Protein AF-A0A258JMD5-F1 (afdb_monomer_lite)

Sequence (235 aa):
MINPSASGWIDKFFIKQEFKKEHIFLDTDSFYKKTRATGFIYGHIISFETPTAVDTKGWVQNEIPKVALLNTLYGIYGLTTHDFEPSSFVKKCLDFYDDMHPQGFNLFKKVLPNGAPSLNLEKIIDTRVQTNVDIINKNFSHIVTNALLFIDVLAFRQYLINGKIPEKYLKKIEEAVINVVTLALKIKTNKSNYDDLLIKLFEASVRYSKFSKISSQNLDELNLDYFSSDLEKYY

Secondary structure (DSSP, 8-state):
---TTSTTHHHHHHHHH---GGGS-SSHHHHHHHHHHTTGGGT-------SS----TT--TTHHHHHHHHHHHHHHHHHHH----HHHHHHHHHHHHHHT-SSS-TTGGGS-TTS-HHHHHHHHHHHHH---TTSS-HHHHHHHHHHHTHHHHHHHHHHHHHSSPPTTHHHHHHHHHHHHHHHHHHH-SS--HHHHHHHHHHHHH-SS---TT----SGGGG-GGG--SHHHHH-

Structure (mmCIF, N/CA/C/O backbone):
data_AF-A0A258JMD5-F1
#
_entry.id   AF-A0A258JMD5-F1
#
loop_
_atom_site.group_PDB
_atom_site.id
_atom_site.type_symbol
_atom_site.label_atom_id
_atom_site.label_alt_id
_atom_site.label_comp_id
_atom_site.label_asym_id
_atom_site.label_entity_id
_atom_site.label_seq_id
_atom_site.pdbx_PDB_ins_code
_atom_site.Cartn_x
_atom_site.Cartn_y
_atom_site.Cartn_z
_atom_site.occupancy
_atom_site.B_iso_or_equiv
_atom_site.auth_seq_id
_atom_site.auth_comp_id
_atom_site.auth_asym_id
_atom_site.auth_atom_id
_atom_site.pdbx_PDB_model_num
ATOM 1 N N . MET A 1 1 ? 22.600 6.056 -4.255 1.00 78.38 1 MET A N 1
ATOM 2 C CA . MET A 1 1 ? 21.516 6.268 -3.277 1.00 78.38 1 MET A CA 1
ATOM 3 C C . MET A 1 1 ? 20.189 6.501 -3.995 1.00 78.38 1 MET A C 1
ATOM 5 O O . MET A 1 1 ? 20.199 7.158 -5.039 1.00 78.38 1 MET A O 1
ATOM 9 N N . ILE A 1 2 ? 19.100 5.904 -3.508 1.00 91.81 2 ILE A N 1
ATOM 10 C CA . ILE A 1 2 ? 17.724 6.214 -3.938 1.00 91.81 2 ILE A CA 1
ATOM 11 C C . ILE A 1 2 ? 17.305 7.479 -3.174 1.00 91.81 2 ILE A C 1
ATOM 13 O O . ILE A 1 2 ? 17.653 7.608 -2.005 1.00 91.81 2 ILE A O 1
ATOM 17 N N . ASN A 1 3 ? 16.652 8.430 -3.840 1.00 92.56 3 ASN A N 1
ATOM 18 C CA . ASN A 1 3 ? 16.147 9.660 -3.223 1.00 92.56 3 ASN A CA 1
ATOM 19 C C . ASN A 1 3 ? 14.685 9.838 -3.667 1.00 92.56 3 ASN A C 1
ATOM 21 O O . ASN A 1 3 ? 14.482 10.296 -4.789 1.00 92.56 3 ASN A O 1
ATOM 25 N N . PRO A 1 4 ? 13.694 9.471 -2.835 1.00 93.31 4 PRO A N 1
ATOM 26 C CA . PRO A 1 4 ? 12.271 9.522 -3.195 1.00 93.31 4 PRO A CA 1
ATOM 27 C C . PRO A 1 4 ? 11.678 10.935 -3.363 1.00 93.31 4 PRO A C 1
ATOM 29 O O . PRO A 1 4 ? 10.489 11.077 -3.662 1.00 93.31 4 PRO A O 1
ATOM 32 N N . SER A 1 5 ? 12.478 11.987 -3.167 1.00 90.31 5 SER A N 1
ATOM 33 C CA . SER A 1 5 ? 12.124 13.375 -3.498 1.00 90.31 5 SER A CA 1
ATOM 34 C C . SER A 1 5 ? 12.740 13.867 -4.812 1.00 90.31 5 SER A C 1
ATOM 36 O O . SER A 1 5 ? 12.362 14.929 -5.302 1.00 90.31 5 SER A O 1
ATOM 38 N N . ALA A 1 6 ? 13.683 13.125 -5.399 1.00 92.12 6 ALA A N 1
ATOM 39 C CA . ALA A 1 6 ? 14.282 13.470 -6.685 1.00 92.12 6 ALA A CA 1
ATOM 40 C C . ALA A 1 6 ? 13.476 12.875 -7.846 1.00 92.12 6 ALA A C 1
ATOM 42 O O . ALA A 1 6 ? 13.024 11.740 -7.769 1.00 92.12 6 ALA A O 1
ATOM 43 N N . SER A 1 7 ? 13.354 13.611 -8.951 1.00 93.06 7 SER A N 1
ATOM 44 C CA . SER A 1 7 ? 12.726 13.103 -10.178 1.00 93.06 7 SER A CA 1
ATOM 45 C C . SER A 1 7 ? 13.452 11.856 -10.702 1.00 93.06 7 SER A C 1
ATOM 47 O O . SER A 1 7 ? 14.685 11.830 -10.747 1.00 93.06 7 SER A O 1
ATOM 49 N N . GLY A 1 8 ? 12.699 10.851 -11.152 1.00 94.62 8 GLY A N 1
ATOM 50 C CA . GLY A 1 8 ? 13.244 9.610 -11.722 1.00 94.62 8 GLY A CA 1
ATOM 51 C C . GLY A 1 8 ? 13.719 8.601 -10.668 1.00 94.62 8 GLY A C 1
ATOM 52 O O . GLY A 1 8 ? 14.522 7.708 -10.958 1.00 94.62 8 GLY A O 1
ATOM 53 N N . TRP A 1 9 ? 13.269 8.746 -9.421 1.00 96.50 9 TRP A N 1
ATOM 54 C CA . TRP A 1 9 ? 13.600 7.824 -8.343 1.00 96.50 9 TRP A CA 1
ATOM 55 C C . TRP A 1 9 ? 12.952 6.451 -8.513 1.00 96.50 9 TRP A C 1
ATOM 57 O O . TRP A 1 9 ? 13.552 5.480 -8.053 1.00 96.50 9 TRP A O 1
ATOM 67 N N . ILE A 1 10 ? 11.795 6.344 -9.181 1.00 97.62 10 ILE A N 1
ATOM 68 C CA . ILE A 1 10 ? 11.140 5.051 -9.442 1.00 97.62 10 ILE A CA 1
ATOM 69 C C . ILE A 1 10 ? 11.988 4.204 -10.391 1.00 97.62 10 ILE A C 1
ATOM 71 O O . ILE A 1 10 ? 12.294 3.053 -10.081 1.00 97.62 10 ILE A O 1
ATOM 75 N N . ASP A 1 11 ? 12.452 4.780 -11.501 1.00 96.31 11 ASP A N 1
ATOM 76 C CA . ASP A 1 11 ? 13.309 4.060 -12.452 1.00 96.31 11 ASP A CA 1
ATOM 77 C C . ASP A 1 11 ? 14.617 3.634 -11.777 1.00 96.31 11 ASP A C 1
ATOM 79 O O . ASP A 1 11 ? 15.053 2.485 -11.866 1.00 96.31 11 ASP A O 1
ATOM 83 N N . LYS A 1 12 ? 15.212 4.543 -10.996 1.00 96.44 12 LYS A N 1
ATOM 84 C CA . LYS A 1 12 ? 16.416 4.255 -10.212 1.00 96.44 12 LYS A CA 1
ATOM 85 C C . LYS A 1 12 ? 16.191 3.178 -9.148 1.00 96.44 12 LYS A C 1
ATOM 87 O O . LYS A 1 12 ? 17.123 2.428 -8.855 1.00 96.44 12 LYS A O 1
ATOM 92 N N . PHE A 1 13 ? 15.005 3.128 -8.542 1.00 97.06 13 PHE A N 1
ATOM 93 C CA . PHE A 1 13 ? 14.621 2.096 -7.584 1.00 97.06 13 PHE A CA 1
ATOM 94 C C . PHE A 1 13 ? 14.628 0.728 -8.266 1.00 97.06 13 PHE A C 1
ATOM 96 O O . PHE A 1 13 ? 15.354 -0.153 -7.812 1.00 97.06 13 PHE A O 1
ATOM 103 N N . PHE A 1 14 ? 13.936 0.571 -9.396 1.00 96.25 14 PHE A N 1
ATOM 104 C CA . PHE A 1 14 ? 13.888 -0.707 -10.111 1.00 96.25 14 PHE A CA 1
ATOM 105 C C . PHE A 1 14 ? 15.255 -1.149 -10.648 1.00 96.25 14 PHE A C 1
ATOM 107 O O . PHE A 1 14 ? 15.618 -2.310 -10.467 1.00 96.25 14 PHE A O 1
ATOM 114 N N . ILE A 1 15 ? 16.055 -0.227 -11.201 1.00 95.25 15 ILE A N 1
ATOM 115 C CA . ILE A 1 15 ? 17.431 -0.516 -11.646 1.00 95.25 15 ILE A CA 1
ATOM 116 C C . ILE A 1 15 ? 18.287 -1.048 -10.491 1.00 95.25 15 ILE A C 1
ATOM 118 O O . ILE A 1 15 ? 19.064 -1.974 -10.678 1.00 95.25 15 ILE A O 1
ATOM 122 N N . LYS A 1 16 ? 18.167 -0.465 -9.292 1.00 95.12 16 LYS A N 1
ATOM 123 C CA . LYS A 1 16 ? 18.979 -0.859 -8.131 1.00 95.12 16 LYS A CA 1
ATOM 124 C C . LYS A 1 16 ? 18.516 -2.133 -7.447 1.00 95.12 16 LYS A C 1
ATOM 126 O O . LYS A 1 16 ? 19.329 -2.768 -6.787 1.00 95.12 16 LYS A O 1
ATOM 131 N N . GLN A 1 17 ? 17.222 -2.425 -7.502 1.00 94.38 17 GLN A N 1
ATOM 132 C CA . GLN A 1 17 ? 16.670 -3.585 -6.817 1.00 94.38 17 GLN A CA 1
ATOM 133 C C . GLN A 1 17 ? 16.891 -4.881 -7.585 1.00 94.38 17 GLN A C 1
ATOM 135 O O . GLN A 1 17 ? 16.899 -5.931 -6.952 1.00 94.38 17 GLN A O 1
ATOM 140 N N . GLU A 1 18 ? 17.084 -4.809 -8.908 1.00 90.12 18 GLU A N 1
ATOM 141 C CA . GLU A 1 18 ? 17.358 -5.977 -9.755 1.00 90.12 18 GLU A CA 1
ATOM 142 C C . GLU A 1 18 ? 16.393 -7.136 -9.447 1.00 90.12 18 GLU A C 1
ATOM 144 O O . GLU A 1 18 ? 16.803 -8.263 -9.160 1.00 90.12 18 GLU A O 1
ATOM 149 N N . PHE A 1 19 ? 15.086 -6.843 -9.424 1.00 88.50 19 PHE A N 1
ATOM 150 C CA . PHE A 1 19 ? 14.073 -7.838 -9.082 1.00 88.50 19 PHE A CA 1
ATOM 151 C C . PHE A 1 19 ? 14.162 -9.056 -10.009 1.00 88.50 19 PHE A C 1
ATOM 153 O O . PHE A 1 19 ? 14.315 -8.943 -11.223 1.00 88.50 19 PHE A O 1
ATOM 160 N N . LYS A 1 20 ? 14.029 -10.240 -9.412 1.00 84.31 20 LYS A N 1
ATOM 161 C CA . LYS A 1 20 ? 14.105 -11.546 -10.070 1.00 84.31 20 LYS A CA 1
ATOM 162 C C . LYS A 1 20 ? 12.921 -12.379 -9.614 1.00 84.31 20 LYS A C 1
ATOM 164 O O . LYS A 1 20 ? 12.328 -12.099 -8.573 1.00 84.31 20 LYS A O 1
ATOM 169 N N . LYS A 1 21 ? 12.624 -13.449 -10.354 1.00 78.25 21 LYS A N 1
ATOM 170 C CA . LYS A 1 21 ? 11.527 -14.365 -10.013 1.00 78.25 21 LYS A CA 1
ATOM 171 C C . LYS A 1 21 ? 11.668 -15.008 -8.625 1.00 78.25 21 LYS A C 1
ATOM 173 O O . LYS A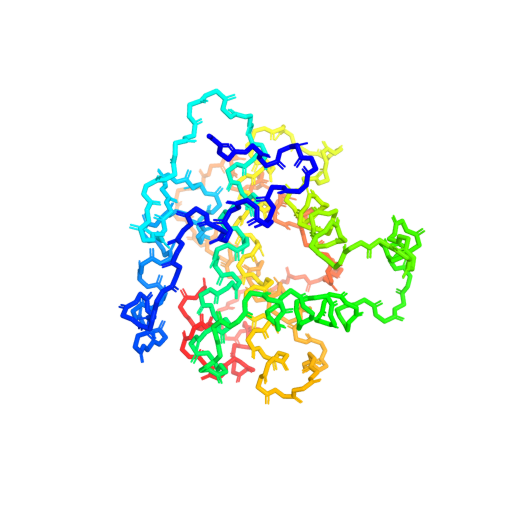 1 21 ? 10.678 -15.311 -7.981 1.00 78.25 21 LYS A O 1
ATOM 178 N N . GLU A 1 22 ? 12.881 -15.187 -8.125 1.00 82.12 22 GLU A N 1
ATOM 179 C CA . GLU A 1 22 ? 13.111 -15.733 -6.778 1.00 82.12 22 GLU A CA 1
ATOM 180 C C . GLU A 1 22 ? 12.702 -14.787 -5.635 1.00 82.12 22 GLU A C 1
ATOM 182 O O . GLU A 1 22 ? 12.513 -15.233 -4.508 1.00 82.12 22 GLU A O 1
ATOM 187 N N . HIS A 1 23 ? 12.514 -13.494 -5.915 1.00 83.44 23 HIS A N 1
ATOM 188 C CA . HIS A 1 23 ? 12.113 -12.495 -4.921 1.00 83.44 23 HIS A CA 1
ATOM 189 C C . HIS A 1 23 ? 10.587 -12.374 -4.764 1.00 83.44 23 HIS A C 1
ATOM 191 O O . HIS A 1 23 ? 10.110 -11.504 -4.036 1.00 83.44 23 HIS A O 1
ATOM 197 N N . ILE A 1 24 ? 9.813 -13.211 -5.460 1.00 76.19 24 ILE A N 1
ATOM 198 C CA . ILE A 1 24 ? 8.352 -13.138 -5.468 1.00 76.19 24 ILE A CA 1
ATOM 199 C C . ILE A 1 24 ? 7.777 -13.820 -4.226 1.00 76.19 24 ILE A C 1
ATOM 201 O O . ILE A 1 24 ? 8.289 -14.822 -3.726 1.00 76.19 24 ILE A O 1
ATOM 205 N N . PHE A 1 25 ? 6.655 -13.291 -3.756 1.00 87.31 25 PHE A N 1
ATOM 206 C CA . PHE A 1 25 ? 5.841 -13.956 -2.753 1.00 87.31 25 PHE A CA 1
ATOM 207 C C . PHE A 1 25 ? 5.133 -15.165 -3.360 1.00 87.31 25 PHE A C 1
ATOM 209 O O . PHE A 1 25 ? 4.496 -15.061 -4.400 1.00 87.31 25 PHE A O 1
ATOM 216 N N . LEU A 1 26 ? 5.222 -16.311 -2.696 1.00 82.62 26 LEU A N 1
ATOM 217 C CA . LEU A 1 26 ? 4.590 -17.543 -3.175 1.00 82.62 26 LEU A CA 1
ATOM 218 C C . LEU A 1 26 ? 3.070 -17.528 -2.985 1.00 82.62 26 LEU A C 1
ATOM 220 O O . LEU A 1 26 ? 2.340 -18.183 -3.722 1.00 82.62 26 LEU A O 1
ATOM 224 N N . ASP A 1 27 ? 2.602 -16.784 -1.987 1.00 92.25 27 ASP A N 1
ATOM 225 C CA . ASP A 1 27 ? 1.218 -16.777 -1.551 1.00 92.25 27 ASP A CA 1
ATOM 226 C C . ASP A 1 27 ? 0.889 -15.484 -0.779 1.00 92.25 27 ASP A C 1
ATOM 228 O O . ASP A 1 27 ? 1.769 -14.697 -0.402 1.00 92.25 27 ASP A O 1
ATOM 232 N N . THR A 1 28 ? -0.404 -15.254 -0.547 1.00 93.38 28 THR A N 1
ATOM 233 C CA . THR A 1 28 ? -0.917 -14.055 0.130 1.00 93.38 28 THR A CA 1
ATOM 234 C C . THR A 1 28 ? -0.557 -13.978 1.612 1.00 93.38 28 THR A C 1
ATOM 236 O O . THR A 1 28 ? -0.428 -12.872 2.134 1.00 93.38 28 THR A O 1
ATOM 239 N N . ASP A 1 29 ? -0.378 -15.110 2.296 1.00 94.69 29 ASP A N 1
ATOM 240 C CA . ASP A 1 29 ? 0.011 -15.153 3.709 1.00 94.69 29 ASP A CA 1
ATOM 241 C C . ASP A 1 29 ? 1.479 -14.735 3.883 1.00 94.69 29 ASP A C 1
ATOM 243 O O . ASP A 1 29 ? 1.783 -13.843 4.681 1.00 94.69 29 ASP A O 1
ATOM 247 N N . SER A 1 30 ? 2.372 -15.272 3.053 1.00 95.19 30 SER A N 1
ATOM 248 C CA . SER A 1 30 ? 3.775 -14.865 2.968 1.00 95.19 30 SER A CA 1
ATOM 249 C C . SER A 1 30 ? 3.912 -13.376 2.634 1.00 95.19 30 SER A C 1
ATOM 251 O O . SER A 1 30 ? 4.690 -12.668 3.283 1.00 95.19 30 SER A O 1
ATOM 253 N N . PHE A 1 31 ? 3.135 -12.879 1.663 1.00 96.75 31 PHE A N 1
ATOM 254 C CA . PHE A 1 31 ? 3.081 -11.453 1.324 1.00 96.75 31 PHE A CA 1
ATOM 255 C C . PHE A 1 31 ? 2.665 -10.599 2.520 1.00 96.75 31 PHE A C 1
ATOM 257 O O . PHE A 1 31 ? 3.359 -9.638 2.866 1.00 96.75 31 PHE A O 1
ATOM 264 N N . TYR A 1 32 ? 1.568 -10.965 3.187 1.00 96.88 32 TYR A N 1
ATOM 265 C CA . TYR A 1 32 ? 1.054 -10.206 4.319 1.00 96.88 32 TYR A CA 1
ATOM 266 C C . TYR A 1 32 ? 2.042 -10.193 5.488 1.00 96.88 32 TYR A C 1
ATOM 268 O O . TYR A 1 32 ? 2.375 -9.124 5.994 1.00 96.88 32 TYR A O 1
ATOM 276 N N . LYS A 1 33 ? 2.567 -11.355 5.897 1.00 96.12 33 LYS A N 1
ATOM 277 C CA . LYS A 1 33 ? 3.485 -11.478 7.042 1.00 96.12 33 LYS A CA 1
ATOM 278 C C . LYS A 1 33 ? 4.752 -10.651 6.858 1.00 96.12 33 LYS A C 1
ATOM 280 O O . LYS A 1 33 ? 5.143 -9.927 7.774 1.00 96.12 33 LYS A O 1
ATOM 285 N N . LYS A 1 34 ? 5.366 -10.722 5.677 1.00 96.44 34 LYS A N 1
ATOM 286 C CA . LYS A 1 34 ? 6.562 -9.937 5.352 1.00 96.44 34 LYS A CA 1
ATOM 287 C C . LYS A 1 34 ? 6.251 -8.444 5.267 1.00 96.44 34 LYS A C 1
ATOM 289 O O . LYS A 1 34 ? 6.941 -7.651 5.896 1.00 96.44 34 LYS A O 1
ATOM 294 N N . THR A 1 35 ? 5.158 -8.054 4.607 1.00 96.94 35 THR A N 1
ATOM 295 C CA . THR A 1 35 ? 4.714 -6.647 4.561 1.00 96.94 35 THR A CA 1
ATOM 296 C C . THR A 1 35 ? 4.401 -6.099 5.958 1.00 96.94 35 THR A C 1
ATOM 298 O O . THR A 1 35 ? 4.742 -4.966 6.279 1.00 96.94 35 THR A O 1
ATOM 301 N N . ARG A 1 36 ? 3.802 -6.902 6.840 1.00 96.62 36 ARG A N 1
ATOM 302 C CA . ARG A 1 36 ? 3.530 -6.546 8.239 1.00 96.62 36 ARG A CA 1
ATOM 303 C C . ARG A 1 36 ? 4.814 -6.367 9.047 1.00 96.62 36 ARG A C 1
ATOM 305 O O . ARG A 1 36 ? 4.894 -5.438 9.847 1.00 96.62 36 ARG A O 1
ATOM 312 N N . ALA A 1 37 ? 5.819 -7.213 8.825 1.00 96.88 37 ALA A N 1
ATOM 313 C CA . ALA A 1 37 ? 7.113 -7.133 9.502 1.00 96.88 37 ALA A CA 1
ATOM 314 C C . ALA A 1 37 ? 7.889 -5.844 9.174 1.00 96.88 37 ALA A C 1
ATOM 316 O O . ALA A 1 37 ? 8.676 -5.390 10.001 1.00 96.88 37 ALA A O 1
ATOM 317 N N . THR A 1 38 ? 7.630 -5.214 8.020 1.00 96.69 38 THR A N 1
ATOM 318 C CA . THR A 1 38 ? 8.225 -3.907 7.685 1.00 96.69 38 THR A CA 1
ATOM 319 C C . THR A 1 38 ? 7.600 -2.736 8.439 1.00 96.69 38 THR A C 1
ATOM 321 O O . THR A 1 38 ? 8.144 -1.633 8.423 1.00 96.69 38 THR A O 1
ATOM 324 N N . GLY A 1 39 ? 6.451 -2.950 9.086 1.00 95.12 39 GLY A N 1
ATOM 325 C CA . GLY A 1 39 ? 5.670 -1.906 9.742 1.00 95.12 39 GLY A CA 1
ATOM 326 C C . GLY A 1 39 ? 4.768 -1.095 8.803 1.00 95.12 39 GLY A C 1
ATOM 327 O O . GLY A 1 39 ? 4.049 -0.213 9.276 1.00 95.12 39 GLY A O 1
ATOM 328 N N . PHE A 1 40 ? 4.740 -1.411 7.499 1.00 95.62 40 PHE A N 1
ATOM 329 C CA . PHE A 1 40 ? 3.888 -0.728 6.515 1.00 95.62 40 PHE A CA 1
ATOM 330 C C . PHE A 1 40 ? 2.399 -0.786 6.878 1.00 95.62 40 PHE A C 1
ATOM 332 O O . PHE A 1 40 ? 1.738 0.248 6.886 1.00 95.62 40 PHE A O 1
ATOM 339 N N . ILE A 1 41 ? 1.901 -1.962 7.278 1.00 94.19 41 ILE A N 1
ATOM 340 C CA . ILE A 1 41 ? 0.490 -2.175 7.660 1.00 94.19 41 ILE A CA 1
ATOM 341 C C . ILE A 1 41 ? 0.055 -1.267 8.822 1.00 94.19 41 ILE A C 1
ATOM 343 O O . ILE A 1 41 ? -1.086 -0.823 8.876 1.00 94.19 41 ILE A O 1
ATOM 347 N N . TYR A 1 42 ? 0.969 -0.953 9.741 1.00 86.69 42 TYR A N 1
ATOM 348 C CA . TYR A 1 42 ? 0.682 -0.129 10.919 1.00 86.69 42 TYR A CA 1
ATOM 349 C C . TYR A 1 42 ? 0.938 1.363 10.700 1.00 86.69 42 TYR A C 1
ATOM 351 O O . TYR A 1 42 ? 0.805 2.155 11.631 1.00 86.69 42 TYR A O 1
ATOM 359 N N . GLY A 1 43 ? 1.390 1.748 9.506 1.00 88.00 43 GLY A N 1
ATOM 360 C CA . GLY A 1 43 ? 1.769 3.119 9.187 1.00 88.00 43 GLY A CA 1
ATOM 361 C C . GLY A 1 43 ? 3.080 3.606 9.816 1.00 88.00 43 GLY A C 1
ATOM 362 O O . GLY A 1 43 ? 3.442 4.773 9.645 1.00 88.00 43 GLY A O 1
ATOM 363 N N . HIS A 1 44 ? 3.818 2.727 10.503 1.00 89.88 44 HIS A N 1
ATOM 364 C CA . HIS A 1 44 ? 5.128 3.008 11.093 1.00 89.88 44 HIS A CA 1
ATOM 365 C C . HIS A 1 44 ? 6.189 2.087 10.485 1.00 89.88 44 HIS A C 1
ATOM 367 O O . HIS A 1 44 ? 6.498 1.018 11.010 1.00 89.88 44 HIS A O 1
ATOM 373 N N . ILE A 1 45 ? 6.718 2.511 9.340 1.00 92.62 45 ILE A N 1
ATOM 374 C CA . ILE A 1 45 ? 7.634 1.719 8.519 1.00 92.62 45 ILE A CA 1
ATOM 375 C C . ILE A 1 45 ? 9.046 1.769 9.109 1.00 92.62 45 ILE A C 1
ATOM 377 O O . ILE A 1 45 ? 9.605 2.849 9.298 1.00 92.62 45 ILE A O 1
ATOM 381 N N . ILE A 1 46 ? 9.626 0.596 9.355 1.00 92.81 46 ILE A N 1
ATOM 382 C CA . ILE A 1 46 ? 10.962 0.418 9.947 1.00 92.81 46 ILE A CA 1
ATOM 383 C C . ILE A 1 46 ? 11.957 -0.270 9.003 1.00 92.81 46 ILE A C 1
ATOM 385 O O . ILE A 1 46 ? 13.161 -0.223 9.245 1.00 92.81 46 ILE A O 1
ATOM 389 N N . SER A 1 47 ? 11.479 -0.912 7.936 1.00 94.88 47 SER A N 1
ATOM 390 C CA . SER A 1 47 ? 12.310 -1.583 6.929 1.00 94.88 47 SER A CA 1
ATOM 391 C C . SER A 1 47 ? 11.563 -1.715 5.594 1.00 94.88 47 SER A C 1
ATOM 393 O O . SER A 1 47 ? 10.443 -1.226 5.457 1.00 94.88 47 SER A O 1
ATOM 395 N N . PHE A 1 48 ? 12.174 -2.360 4.596 1.00 95.44 48 PHE A N 1
ATOM 396 C CA . PHE A 1 48 ? 11.528 -2.709 3.328 1.00 95.44 48 PHE A CA 1
ATOM 397 C C . PHE A 1 48 ? 11.798 -4.176 2.989 1.00 95.44 48 PHE A C 1
ATOM 399 O O . PHE A 1 48 ? 12.906 -4.663 3.205 1.00 95.44 48 PHE A O 1
ATOM 406 N N . GLU A 1 49 ? 10.807 -4.860 2.419 1.00 94.38 49 GLU A N 1
ATOM 407 C CA . GLU A 1 49 ? 10.982 -6.203 1.854 1.00 94.38 49 GLU A CA 1
ATOM 408 C C . GLU A 1 49 ? 11.490 -6.056 0.413 1.00 94.38 49 GLU A C 1
ATOM 410 O O . GLU A 1 49 ? 10.706 -6.024 -0.536 1.00 94.38 49 GLU A O 1
ATOM 415 N N . THR A 1 50 ? 12.799 -5.861 0.262 1.00 94.31 50 THR A N 1
ATOM 416 C CA . THR A 1 50 ? 13.468 -5.588 -1.019 1.00 94.31 50 THR A CA 1
ATOM 417 C C . THR A 1 50 ? 14.690 -6.493 -1.207 1.00 94.31 50 THR A C 1
ATOM 419 O O . THR A 1 50 ? 15.389 -6.734 -0.222 1.00 94.31 50 THR A O 1
ATOM 422 N N . PRO A 1 51 ? 15.019 -6.929 -2.441 1.00 92.56 51 PRO A N 1
ATOM 423 C CA . PRO A 1 51 ? 16.196 -7.764 -2.709 1.00 92.56 51 PRO A CA 1
ATOM 424 C C . PRO A 1 51 ? 17.515 -7.146 -2.244 1.00 92.56 51 PRO A C 1
ATOM 426 O O . PRO A 1 51 ? 18.365 -7.818 -1.665 1.00 92.56 51 PRO A O 1
ATOM 429 N N . THR A 1 52 ? 17.674 -5.844 -2.485 1.00 92.94 52 THR A N 1
ATOM 430 C CA . THR A 1 52 ? 18.853 -5.081 -2.089 1.00 92.94 52 THR A CA 1
ATOM 431 C C . THR A 1 52 ? 18.474 -4.086 -1.005 1.00 92.94 52 THR A C 1
ATOM 433 O O . THR A 1 52 ? 17.502 -3.337 -1.141 1.00 92.94 52 THR A O 1
ATOM 436 N N . ALA A 1 53 ? 19.274 -4.040 0.063 1.00 92.69 53 ALA A N 1
ATOM 437 C CA . ALA A 1 53 ? 19.067 -3.113 1.167 1.00 92.69 53 ALA A CA 1
ATOM 438 C C . ALA A 1 53 ? 18.982 -1.658 0.673 1.00 92.69 53 ALA A C 1
ATOM 440 O O . ALA A 1 53 ? 19.845 -1.165 -0.061 1.00 92.69 53 ALA A O 1
ATOM 441 N N . VAL A 1 54 ? 17.927 -0.964 1.093 1.00 93.25 54 VAL A N 1
ATOM 442 C CA . VAL A 1 54 ? 17.705 0.447 0.778 1.00 93.25 54 VAL A CA 1
ATOM 443 C C . VAL A 1 54 ? 18.333 1.301 1.873 1.00 93.25 54 VAL A C 1
ATOM 445 O O . VAL A 1 54 ? 17.879 1.288 3.013 1.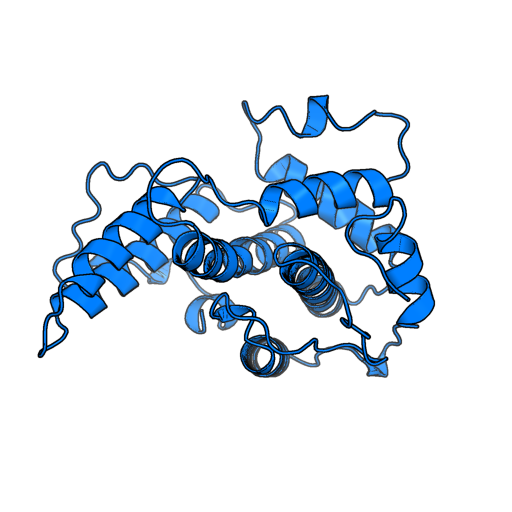00 93.25 54 VAL A O 1
ATOM 448 N N . ASP A 1 55 ? 19.369 2.059 1.521 1.00 91.25 55 ASP A N 1
ATOM 449 C CA . ASP A 1 55 ? 19.955 3.057 2.418 1.00 91.25 55 ASP A CA 1
ATOM 450 C C . ASP A 1 55 ? 19.030 4.278 2.534 1.00 91.25 55 ASP A C 1
ATOM 452 O O . ASP A 1 55 ? 18.812 4.996 1.552 1.00 91.25 55 ASP A O 1
ATOM 456 N N . THR A 1 56 ? 18.489 4.482 3.735 1.00 92.31 56 THR A N 1
ATOM 457 C CA . THR A 1 56 ? 17.565 5.569 4.092 1.00 92.31 56 THR A CA 1
ATOM 458 C C . THR A 1 56 ? 18.246 6.719 4.829 1.00 92.31 56 THR A C 1
ATOM 460 O O . THR A 1 56 ? 17.577 7.637 5.313 1.00 92.31 56 THR A O 1
ATOM 463 N N . LYS A 1 57 ? 19.578 6.699 4.960 1.00 89.19 57 LYS A N 1
ATOM 464 C CA . LYS A 1 57 ? 20.304 7.731 5.698 1.00 89.19 57 LYS A CA 1
ATOM 465 C C . LYS A 1 57 ? 20.056 9.112 5.084 1.00 89.19 57 LYS A C 1
ATOM 467 O O . LYS A 1 57 ? 20.352 9.358 3.918 1.00 89.19 57 LYS A O 1
ATOM 472 N N . GLY A 1 58 ? 19.556 10.030 5.911 1.00 86.56 58 GLY A N 1
ATOM 473 C CA . GLY A 1 58 ? 19.266 11.408 5.509 1.00 86.56 58 GLY A CA 1
ATOM 474 C C . GLY A 1 58 ? 17.919 11.600 4.812 1.00 86.56 58 GLY A C 1
ATOM 475 O O . GLY A 1 58 ? 17.669 12.699 4.324 1.00 86.56 58 GLY A O 1
ATOM 476 N N . TRP A 1 59 ? 17.066 10.571 4.767 1.00 91.25 59 TRP A N 1
ATOM 477 C CA . TRP A 1 59 ? 15.714 10.711 4.237 1.00 91.25 59 TRP A CA 1
ATOM 478 C C . TRP A 1 59 ? 14.811 11.532 5.164 1.00 91.25 59 TRP A C 1
ATOM 480 O O . TRP A 1 59 ? 14.942 11.489 6.390 1.00 91.25 59 TRP A O 1
ATOM 490 N N . VAL A 1 60 ? 13.865 12.258 4.573 1.00 82.62 60 VAL A N 1
ATOM 491 C CA . VAL A 1 60 ? 12.814 12.994 5.286 1.00 82.62 60 VAL A CA 1
ATOM 492 C C . VAL A 1 60 ? 11.560 12.129 5.483 1.00 82.62 60 VAL A C 1
ATOM 494 O O . VAL A 1 60 ? 11.377 11.091 4.848 1.00 82.62 60 VAL A O 1
ATOM 497 N N . GLN A 1 61 ? 10.672 12.550 6.391 1.00 72.62 61 GLN A N 1
ATOM 498 C CA . GLN A 1 61 ? 9.584 11.717 6.931 1.00 72.62 61 GLN A CA 1
ATOM 499 C C . GLN A 1 61 ? 8.638 11.115 5.875 1.00 72.62 61 GLN A C 1
ATOM 501 O O . GLN A 1 61 ? 8.130 10.012 6.064 1.00 72.62 61 GLN A O 1
ATOM 506 N N . ASN A 1 62 ? 8.398 11.810 4.763 1.00 81.06 62 ASN A N 1
ATOM 507 C CA . ASN A 1 62 ? 7.503 11.346 3.703 1.00 81.06 62 ASN A CA 1
ATOM 508 C C . ASN A 1 62 ? 8.199 10.484 2.638 1.00 81.06 62 ASN A C 1
ATOM 510 O O . ASN A 1 62 ? 7.512 9.974 1.764 1.00 81.06 62 ASN A O 1
ATOM 514 N N . GLU A 1 63 ? 9.517 10.282 2.681 1.00 91.56 63 GLU A N 1
ATOM 515 C CA . GLU A 1 63 ? 10.229 9.476 1.679 1.00 91.56 63 GLU A CA 1
ATOM 516 C C . GLU A 1 63 ? 10.114 7.972 1.937 1.00 91.56 63 GLU A C 1
ATOM 518 O O . GLU A 1 63 ? 9.939 7.197 0.996 1.00 91.56 63 GLU A O 1
ATOM 523 N N . ILE A 1 64 ? 10.139 7.558 3.208 1.00 93.88 64 ILE A N 1
ATOM 524 C CA . ILE A 1 64 ? 9.997 6.149 3.599 1.00 93.88 64 ILE A CA 1
ATOM 525 C C . ILE A 1 64 ? 8.647 5.571 3.117 1.00 93.88 64 ILE A C 1
ATOM 527 O O . ILE A 1 64 ? 8.661 4.543 2.434 1.00 93.88 64 ILE A O 1
ATOM 531 N N . PRO A 1 65 ? 7.487 6.219 3.359 1.00 93.69 65 PRO A N 1
ATOM 532 C CA . PRO A 1 65 ? 6.202 5.732 2.856 1.00 93.69 65 PRO A CA 1
ATOM 533 C C . PRO A 1 65 ? 6.110 5.640 1.331 1.00 93.69 65 PRO A C 1
ATOM 535 O O . PRO A 1 65 ? 5.431 4.743 0.839 1.00 93.69 65 PRO A O 1
ATOM 538 N N . LYS A 1 66 ? 6.804 6.502 0.566 1.00 95.88 66 LYS A N 1
ATOM 539 C CA . LYS 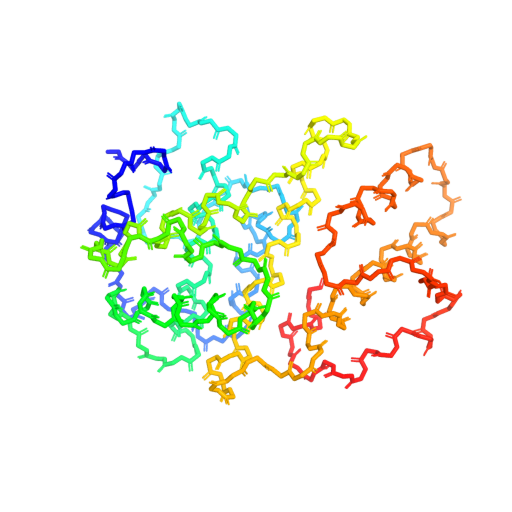A 1 66 ? 6.788 6.441 -0.911 1.00 95.88 66 LYS A CA 1
ATOM 540 C C . LYS A 1 66 ? 7.363 5.127 -1.411 1.00 95.88 66 LYS A C 1
ATOM 542 O O . LYS A 1 66 ? 6.755 4.452 -2.239 1.00 95.88 66 LYS A O 1
ATOM 547 N N . VAL A 1 67 ? 8.531 4.763 -0.887 1.00 96.94 67 VAL A N 1
ATOM 548 C CA . VAL A 1 67 ? 9.222 3.531 -1.278 1.00 96.94 67 VAL A CA 1
ATOM 549 C C . VAL A 1 67 ? 8.475 2.313 -0.763 1.00 96.94 67 VAL A C 1
ATOM 551 O O . VAL A 1 67 ? 8.321 1.349 -1.507 1.00 96.94 67 VAL A O 1
ATOM 554 N N . ALA A 1 68 ? 7.946 2.368 0.462 1.00 96.94 68 ALA A N 1
ATOM 555 C CA . ALA A 1 68 ? 7.154 1.273 1.010 1.00 96.94 68 ALA A CA 1
ATOM 556 C C . ALA A 1 68 ? 5.885 1.020 0.184 1.00 96.94 68 ALA A C 1
ATOM 558 O O . ALA A 1 68 ? 5.608 -0.129 -0.160 1.00 96.94 68 ALA A O 1
ATOM 559 N N . LEU A 1 69 ? 5.161 2.079 -0.197 1.00 97.62 69 LEU A N 1
ATOM 560 C CA . LEU A 1 69 ? 3.968 1.975 -1.034 1.00 97.62 69 LEU A CA 1
ATOM 561 C C . LEU A 1 69 ? 4.308 1.412 -2.418 1.00 97.62 69 LEU A C 1
ATOM 563 O O . LEU A 1 69 ? 3.695 0.429 -2.829 1.00 97.62 69 LEU A O 1
ATOM 567 N N . LEU A 1 70 ? 5.311 1.973 -3.109 1.00 98.19 70 LEU A N 1
ATOM 568 C CA . LEU A 1 70 ? 5.753 1.477 -4.419 1.00 98.19 70 LEU A CA 1
ATOM 569 C C . LEU A 1 70 ? 6.128 -0.008 -4.358 1.00 98.19 70 LEU A C 1
ATOM 571 O O . LEU A 1 70 ? 5.644 -0.801 -5.161 1.00 98.19 70 LEU A O 1
ATOM 575 N N . ASN A 1 71 ? 6.981 -0.377 -3.399 1.00 97.44 71 ASN A N 1
ATOM 576 C CA . ASN A 1 71 ? 7.481 -1.738 -3.255 1.00 97.44 71 ASN A CA 1
ATOM 577 C C . ASN A 1 71 ? 6.351 -2.728 -2.956 1.00 97.44 71 ASN A C 1
ATOM 579 O O . ASN A 1 71 ? 6.309 -3.813 -3.527 1.00 97.44 71 ASN A O 1
ATOM 583 N N . THR A 1 72 ? 5.408 -2.346 -2.095 1.00 97.81 72 THR A N 1
ATOM 584 C CA . THR A 1 72 ? 4.282 -3.211 -1.719 1.00 97.81 72 THR A CA 1
ATOM 585 C C . THR A 1 72 ? 3.285 -3.367 -2.872 1.00 97.81 72 THR A C 1
ATOM 587 O O . THR A 1 72 ? 2.812 -4.476 -3.123 1.00 97.81 72 THR A O 1
ATOM 590 N N . LEU A 1 73 ? 3.019 -2.295 -3.631 1.00 98.25 73 LEU A N 1
ATOM 591 C CA . LEU A 1 73 ? 2.221 -2.353 -4.863 1.00 98.25 73 LEU A CA 1
ATOM 592 C C . LEU A 1 73 ? 2.881 -3.249 -5.919 1.00 98.25 73 LEU A C 1
ATOM 594 O O . LEU A 1 73 ? 2.205 -4.041 -6.572 1.00 98.25 73 LEU A O 1
ATOM 598 N N . TYR A 1 74 ? 4.201 -3.165 -6.065 1.00 97.62 74 TYR A N 1
ATOM 599 C CA . TYR A 1 74 ? 4.944 -4.035 -6.972 1.00 97.62 74 TYR A CA 1
ATOM 600 C C . TYR A 1 74 ? 4.921 -5.503 -6.514 1.00 97.62 74 TYR A C 1
ATOM 602 O O . TYR A 1 74 ? 4.709 -6.409 -7.319 1.00 97.62 74 TYR A O 1
ATOM 610 N N . GLY A 1 75 ? 5.047 -5.747 -5.208 1.00 96.44 75 GLY A N 1
ATOM 611 C CA . GLY A 1 75 ? 4.935 -7.083 -4.627 1.00 96.44 75 GLY A CA 1
ATOM 612 C C . GLY A 1 75 ? 3.571 -7.727 -4.890 1.00 96.44 75 GLY A C 1
ATOM 613 O O . GLY A 1 75 ? 3.514 -8.876 -5.333 1.00 96.44 75 GLY A O 1
ATOM 614 N N . ILE A 1 76 ? 2.473 -6.987 -4.683 1.00 97.56 76 ILE A N 1
ATOM 615 C CA . ILE A 1 76 ? 1.126 -7.519 -4.934 1.00 97.56 76 ILE A CA 1
ATOM 616 C C . ILE A 1 76 ? 0.837 -7.678 -6.431 1.00 97.56 76 ILE A C 1
ATOM 618 O O . ILE A 1 76 ? 0.129 -8.610 -6.815 1.00 97.56 76 ILE A O 1
ATOM 622 N N . TYR A 1 77 ? 1.422 -6.824 -7.281 1.00 97.50 77 TYR A N 1
ATOM 623 C CA . TYR A 1 77 ? 1.376 -6.967 -8.736 1.00 97.50 77 TYR A CA 1
ATOM 624 C C . TYR A 1 77 ? 1.984 -8.291 -9.185 1.00 97.50 77 TYR A C 1
ATOM 626 O O . TYR A 1 77 ? 1.309 -9.069 -9.864 1.00 97.50 77 TYR A O 1
ATOM 634 N N . GLY A 1 78 ? 3.219 -8.568 -8.758 1.00 95.19 78 GLY A N 1
ATOM 635 C CA . GLY A 1 78 ? 3.923 -9.799 -9.102 1.00 95.19 78 GLY A CA 1
ATOM 636 C C . GLY A 1 78 ? 3.201 -11.045 -8.592 1.00 95.19 78 GLY A C 1
ATOM 637 O O . GLY A 1 78 ? 3.038 -12.001 -9.346 1.00 95.19 78 GLY A O 1
ATOM 638 N N . LEU A 1 79 ? 2.689 -11.007 -7.355 1.00 95.50 79 LEU A N 1
ATOM 639 C CA . LEU A 1 79 ? 1.903 -12.106 -6.779 1.00 95.50 79 LEU A CA 1
ATOM 640 C C . LEU A 1 79 ? 0.600 -12.368 -7.554 1.00 95.50 79 LEU A C 1
ATOM 642 O O . LEU A 1 79 ? 0.184 -13.512 -7.698 1.00 95.50 79 LEU A O 1
ATOM 646 N N . THR A 1 80 ? -0.068 -11.317 -8.036 1.00 95.94 80 THR A N 1
ATOM 647 C CA . THR A 1 80 ? -1.399 -11.448 -8.654 1.00 95.94 80 THR A CA 1
ATOM 648 C C . THR A 1 80 ? -1.319 -11.772 -10.146 1.00 95.94 80 THR A C 1
ATOM 650 O O . THR A 1 80 ? -2.103 -12.570 -10.652 1.00 95.94 80 THR A O 1
ATOM 653 N N . THR A 1 81 ? -0.387 -11.147 -10.867 1.00 94.75 81 THR A N 1
ATOM 654 C C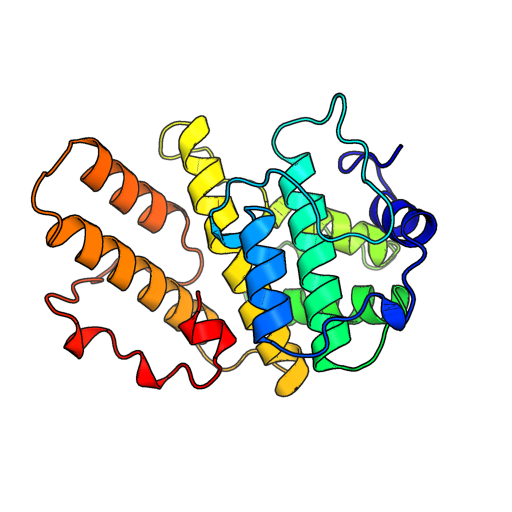A . THR A 1 81 ? -0.310 -11.220 -12.338 1.00 94.75 81 THR A CA 1
ATOM 655 C C . THR A 1 81 ? 0.742 -12.193 -12.849 1.00 94.75 81 THR A C 1
ATOM 657 O O . THR A 1 81 ? 0.663 -12.602 -14.004 1.00 94.75 81 THR A O 1
ATOM 660 N N . HIS A 1 82 ? 1.705 -12.578 -12.005 1.00 92.44 82 HIS A N 1
ATOM 661 C CA . HIS A 1 82 ? 2.902 -13.322 -12.401 1.00 92.44 82 HIS A CA 1
ATOM 662 C C . HIS A 1 82 ? 3.769 -12.593 -13.452 1.00 92.44 82 HIS A C 1
ATOM 664 O O . HIS A 1 82 ? 4.562 -13.232 -14.147 1.00 92.44 82 HIS A O 1
ATOM 670 N N . ASP A 1 83 ? 3.632 -11.266 -13.557 1.00 92.06 83 ASP A N 1
ATOM 671 C CA . ASP A 1 83 ? 4.495 -10.380 -14.341 1.00 92.06 83 ASP A CA 1
ATOM 672 C C . ASP A 1 83 ? 5.408 -9.557 -13.413 1.00 92.06 83 ASP A C 1
ATOM 674 O O . ASP A 1 83 ? 5.035 -9.182 -12.301 1.00 92.06 83 ASP A O 1
ATOM 678 N N . PHE A 1 84 ? 6.623 -9.283 -13.882 1.00 88.25 84 PHE A N 1
ATOM 679 C CA . PHE A 1 84 ? 7.709 -8.627 -13.144 1.00 88.25 84 PHE A CA 1
ATOM 680 C C . PHE A 1 84 ? 8.378 -7.534 -13.967 1.00 88.25 84 PHE A C 1
ATOM 682 O O . PHE A 1 84 ? 9.448 -7.054 -13.609 1.00 88.25 84 PHE A O 1
ATOM 689 N N . GLU A 1 85 ? 7.791 -7.170 -15.100 1.00 93.44 85 GLU A N 1
ATOM 690 C CA . GLU A 1 85 ? 8.315 -6.098 -15.918 1.00 93.44 85 GLU A CA 1
ATOM 691 C C . GLU A 1 85 ? 7.947 -4.746 -15.275 1.00 93.44 85 GLU A C 1
ATOM 693 O O . GLU A 1 85 ? 6.756 -4.417 -15.178 1.00 93.44 85 GLU A O 1
ATOM 698 N N . PRO A 1 86 ? 8.928 -3.934 -14.822 1.00 95.00 86 PRO A N 1
ATOM 699 C CA . PRO A 1 86 ? 8.635 -2.674 -14.142 1.00 95.00 86 PRO A CA 1
ATOM 700 C C . PRO A 1 86 ? 7.801 -1.721 -14.999 1.00 95.00 86 PRO A C 1
ATOM 702 O O . PRO A 1 86 ? 6.925 -1.030 -14.482 1.00 95.00 86 PRO A O 1
ATOM 705 N N . SER A 1 87 ? 8.027 -1.708 -16.315 1.00 94.50 87 SER A N 1
ATOM 706 C CA . SER A 1 87 ? 7.262 -0.863 -17.234 1.00 94.50 87 SER A CA 1
ATOM 707 C C . SER A 1 87 ? 5.782 -1.274 -17.317 1.00 94.50 87 SER A C 1
ATOM 709 O O . SER A 1 87 ? 4.902 -0.405 -17.281 1.00 94.50 87 SER A O 1
ATOM 711 N N . SER A 1 88 ? 5.490 -2.580 -17.329 1.00 95.88 88 SER A N 1
ATOM 712 C CA . SER A 1 88 ? 4.126 -3.123 -17.257 1.00 95.88 88 SER A CA 1
ATOM 713 C C . SER A 1 88 ? 3.448 -2.782 -15.931 1.00 95.88 88 SER A C 1
ATOM 715 O O . SER A 1 88 ? 2.311 -2.301 -15.928 1.00 95.88 88 SER A O 1
ATOM 717 N N . PHE A 1 89 ? 4.161 -2.958 -14.813 1.00 97.38 89 PHE A N 1
ATOM 718 C CA . PHE A 1 89 ? 3.678 -2.584 -13.484 1.00 97.38 89 PHE A CA 1
ATOM 719 C C . PHE A 1 89 ? 3.307 -1.100 -13.413 1.00 97.38 89 PHE A C 1
ATOM 721 O O . PHE A 1 89 ? 2.196 -0.769 -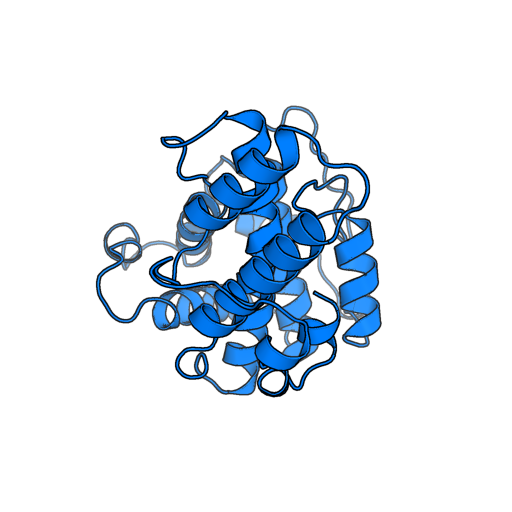12.999 1.00 97.38 89 PHE A O 1
ATOM 728 N N . VAL A 1 90 ? 4.210 -0.207 -13.836 1.00 97.31 90 VAL A N 1
ATOM 729 C CA . VAL A 1 90 ? 3.986 1.245 -13.777 1.00 97.31 90 VAL A CA 1
ATOM 730 C C . VAL A 1 90 ? 2.728 1.614 -14.555 1.00 97.31 90 VAL A C 1
ATOM 732 O O . VAL A 1 90 ? 1.884 2.339 -14.031 1.00 97.31 90 VAL A O 1
ATOM 735 N N . LYS A 1 91 ? 2.550 1.070 -15.765 1.00 95.00 91 LYS A N 1
ATOM 736 C CA . LYS A 1 91 ? 1.347 1.310 -16.568 1.00 95.00 91 LYS A CA 1
ATOM 737 C C . LYS A 1 91 ? 0.081 0.821 -15.860 1.00 95.00 91 LYS A C 1
ATOM 739 O O . LYS A 1 91 ? -0.872 1.580 -15.731 1.00 95.00 91 LYS A O 1
ATOM 744 N N . LYS A 1 92 ? 0.089 -0.409 -15.338 1.00 96.94 92 LYS A N 1
ATOM 745 C CA . LYS A 1 92 ? -1.056 -0.968 -14.601 1.00 96.94 92 LYS A CA 1
ATOM 746 C C . LYS A 1 92 ? -1.392 -0.180 -13.341 1.00 96.94 92 LYS A C 1
ATOM 748 O O . LYS A 1 92 ? -2.566 -0.058 -13.007 1.00 96.94 92 LYS A O 1
ATOM 753 N N . CYS A 1 93 ? -0.383 0.349 -12.658 1.00 96.62 93 CYS A N 1
ATOM 754 C CA . CYS A 1 93 ? -0.561 1.173 -11.472 1.00 96.62 93 CYS A CA 1
ATOM 755 C C . CYS A 1 93 ? -1.175 2.539 -11.824 1.00 96.62 93 CYS A C 1
ATOM 757 O O . CYS A 1 93 ? -2.060 3.005 -11.112 1.00 96.62 93 CYS A O 1
ATOM 759 N N . LEU A 1 94 ? -0.769 3.151 -12.944 1.00 93.62 94 LEU A N 1
ATOM 760 C CA . LEU A 1 94 ? -1.402 4.372 -13.457 1.00 93.62 94 LEU A CA 1
ATOM 761 C C . LEU A 1 94 ? -2.879 4.138 -13.798 1.00 93.62 94 LEU A C 1
ATOM 763 O O . LEU A 1 94 ? -3.726 4.838 -13.250 1.00 93.62 94 LEU A O 1
ATOM 767 N N . ASP A 1 95 ? -3.179 3.105 -14.595 1.00 93.38 95 ASP A N 1
ATOM 768 C CA . ASP A 1 95 ? -4.554 2.756 -14.985 1.00 93.38 95 ASP A CA 1
ATOM 769 C C . ASP A 1 95 ? -5.445 2.486 -13.750 1.00 93.38 95 ASP A C 1
ATOM 771 O O . ASP A 1 95 ? -6.616 2.858 -13.705 1.00 93.38 95 ASP A O 1
ATOM 775 N N . PHE A 1 96 ? -4.883 1.860 -12.711 1.00 95.31 96 PHE A N 1
ATOM 776 C CA . PHE A 1 96 ? -5.558 1.639 -11.432 1.00 95.31 96 PHE A CA 1
ATOM 777 C C . PHE A 1 96 ? -5.919 2.947 -10.715 1.00 95.31 96 PHE A C 1
ATOM 779 O O . PHE A 1 96 ? -7.039 3.099 -10.225 1.00 95.31 96 PHE A O 1
ATOM 786 N N . TYR A 1 97 ? -4.978 3.888 -10.617 1.00 92.06 97 TYR A N 1
ATOM 787 C CA . TYR A 1 97 ? -5.233 5.163 -9.947 1.00 92.06 97 TYR A CA 1
ATOM 788 C C . TYR A 1 97 ? -6.180 6.070 -10.745 1.00 92.06 97 TYR A C 1
ATOM 790 O O . TYR A 1 97 ? -6.884 6.880 -10.128 1.00 92.06 97 TYR A O 1
ATOM 798 N N . ASP A 1 98 ? -6.219 5.912 -12.073 1.00 87.06 98 ASP A N 1
ATOM 799 C CA . ASP A 1 98 ? -7.246 6.469 -12.961 1.00 87.06 98 ASP A CA 1
ATOM 800 C C . ASP A 1 98 ? -8.637 5.915 -12.605 1.00 87.06 98 ASP A C 1
ATOM 802 O O . ASP A 1 98 ? -9.552 6.684 -12.298 1.00 87.06 98 ASP A O 1
ATOM 806 N N . ASP A 1 99 ? -8.788 4.586 -12.556 1.00 88.25 99 ASP A N 1
ATOM 807 C CA . ASP A 1 99 ? -10.058 3.917 -12.226 1.00 88.25 99 ASP A CA 1
ATOM 808 C C . ASP A 1 99 ? -10.552 4.245 -10.805 1.00 88.25 99 ASP A C 1
ATOM 810 O O . ASP A 1 99 ? -11.750 4.386 -10.554 1.00 88.25 99 ASP A O 1
ATOM 814 N N . MET A 1 100 ? -9.624 4.460 -9.869 1.00 84.94 100 MET A N 1
ATOM 815 C CA . MET A 1 100 ? -9.920 4.855 -8.490 1.00 84.94 100 MET A CA 1
ATOM 816 C C . MET A 1 100 ? -10.649 6.206 -8.380 1.00 84.94 100 MET A C 1
ATOM 818 O O . MET A 1 100 ? -11.308 6.460 -7.367 1.00 84.94 100 MET A O 1
ATOM 822 N N . HIS A 1 101 ? -10.570 7.078 -9.393 1.00 73.56 101 HIS A N 1
ATOM 823 C CA . HIS A 1 101 ? -11.155 8.422 -9.339 1.00 73.56 101 HIS A CA 1
ATOM 824 C C . HIS A 1 101 ? -11.938 8.802 -10.611 1.00 73.56 101 HIS A C 1
ATOM 826 O O . HIS A 1 101 ? -11.541 9.733 -11.315 1.00 73.56 101 HIS A O 1
ATOM 832 N N . PRO A 1 102 ? -13.122 8.206 -10.869 1.00 52.72 102 PRO A N 1
ATOM 833 C CA . PRO A 1 102 ? -13.868 8.463 -12.104 1.00 52.72 102 PRO A CA 1
ATOM 834 C C . PRO A 1 102 ? -14.375 9.907 -12.246 1.00 52.72 102 PRO A C 1
ATOM 836 O O . PRO A 1 102 ? -14.607 10.363 -13.363 1.00 52.72 102 PRO A O 1
ATOM 839 N N . GLN A 1 103 ? -14.575 10.643 -11.138 1.00 42.19 103 GLN A N 1
ATOM 840 C CA . GLN A 1 103 ? -15.063 12.027 -11.165 1.00 42.19 103 GLN A CA 1
ATOM 841 C C . GLN A 1 103 ? -14.418 12.912 -10.086 1.00 42.19 103 GLN A C 1
ATOM 843 O O . GLN A 1 103 ? -14.631 12.727 -8.891 1.00 42.19 103 GLN A O 1
ATOM 848 N N . GLY A 1 104 ? -13.679 13.936 -10.522 1.00 42.69 104 GLY A N 1
ATOM 849 C CA . GLY A 1 104 ? -13.434 15.151 -9.732 1.00 42.69 104 GLY A CA 1
ATOM 850 C C . GLY A 1 104 ? -12.081 15.288 -9.030 1.00 42.69 104 GLY A C 1
ATOM 851 O O . GLY A 1 104 ? -11.758 16.395 -8.599 1.00 42.69 104 GLY A O 1
ATOM 852 N N . PHE A 1 105 ? -11.243 14.250 -8.962 1.00 46.41 105 PHE A N 1
ATOM 853 C CA . PHE A 1 105 ? -9.875 14.402 -8.453 1.00 46.41 105 PHE A CA 1
ATOM 854 C C . PHE A 1 105 ? -8.930 14.770 -9.609 1.00 46.41 105 PHE A C 1
ATOM 856 O O . PHE A 1 105 ? -8.512 13.929 -10.397 1.00 46.41 105 PHE A O 1
ATOM 863 N N . ASN A 1 106 ? -8.589 16.058 -9.725 1.00 48.59 106 ASN A N 1
ATOM 864 C CA . ASN A 1 106 ? -7.695 16.632 -10.748 1.00 48.59 106 ASN A CA 1
ATOM 865 C C . ASN A 1 106 ? -6.216 16.167 -10.631 1.00 48.59 106 ASN A C 1
ATOM 867 O O . ASN A 1 106 ? -5.310 16.917 -10.998 1.00 48.59 106 ASN A O 1
ATOM 871 N N . LEU A 1 107 ? -5.934 14.961 -10.125 1.00 48.19 107 LEU A N 1
ATOM 872 C CA . LEU A 1 107 ? -4.577 14.404 -10.091 1.00 48.19 107 LEU A CA 1
ATOM 873 C C . LEU A 1 107 ? -4.020 14.288 -11.513 1.00 48.19 107 LEU A C 1
ATOM 875 O O . LEU A 1 107 ? -2.945 14.817 -11.786 1.00 48.19 107 LEU A O 1
ATOM 879 N N . PHE A 1 108 ? -4.813 13.764 -12.451 1.00 46.47 108 PHE A N 1
ATOM 880 C CA . PHE A 1 108 ? -4.414 13.631 -13.853 1.00 46.47 108 PHE A CA 1
ATOM 881 C C . PHE A 1 108 ? -4.310 14.956 -14.618 1.00 46.47 108 PHE A C 1
ATOM 883 O O . PHE A 1 108 ? -3.559 15.032 -15.580 1.00 46.47 108 PHE A O 1
ATOM 890 N N . LYS A 1 109 ? -4.930 16.056 -14.157 1.00 50.91 109 LYS A N 1
ATOM 891 C CA . LYS A 1 109 ? -4.650 17.391 -14.735 1.00 50.91 109 LYS A CA 1
ATOM 892 C C . LYS A 1 109 ? -3.257 17.923 -14.368 1.00 50.91 109 LYS A C 1
ATOM 894 O O . LYS A 1 109 ? -2.765 18.823 -15.041 1.00 50.91 109 LYS A O 1
ATOM 899 N N . LYS A 1 110 ? -2.613 17.389 -13.317 1.00 48.03 110 LYS A N 1
ATOM 900 C CA . LYS A 1 110 ? -1.212 17.692 -12.940 1.00 48.03 110 LYS A CA 1
ATOM 901 C C . LYS A 1 110 ? -0.197 16.723 -13.567 1.00 48.03 110 LYS A C 1
ATOM 903 O O . LYS A 1 110 ? 1.022 16.916 -13.455 1.00 48.03 110 LYS A O 1
ATOM 908 N N . VAL A 1 111 ? -0.694 15.674 -14.212 1.00 53.34 111 VAL A N 1
ATOM 909 C CA . VAL A 1 111 ? 0.083 14.665 -14.918 1.00 53.34 111 VAL A CA 1
ATOM 910 C C . VAL A 1 111 ? 0.116 15.083 -16.387 1.00 53.34 111 VAL A C 1
ATOM 912 O O . VAL A 1 111 ? -0.908 15.149 -17.055 1.00 53.34 111 VAL A O 1
ATOM 915 N N . LEU A 1 112 ? 1.291 15.475 -16.879 1.00 53.31 112 LEU A N 1
ATOM 916 C CA . LEU A 1 112 ? 1.441 15.901 -18.269 1.00 53.31 112 LEU A CA 1
ATOM 917 C C . LEU A 1 112 ? 1.226 14.672 -19.171 1.00 53.31 112 LEU A C 1
ATOM 919 O O . LEU A 1 112 ? 1.929 13.682 -18.960 1.00 53.31 112 LEU A O 1
ATOM 923 N N . PRO A 1 113 ? 0.356 14.731 -20.200 1.00 54.59 113 PRO A N 1
ATOM 924 C CA . PRO A 1 113 ? 0.123 13.615 -21.127 1.00 54.59 113 PRO A CA 1
ATOM 925 C C . PRO A 1 113 ? 1.396 13.081 -21.806 1.00 54.59 113 PRO A C 1
ATOM 927 O O . PRO A 1 113 ? 1.421 11.948 -22.269 1.00 54.59 113 PRO A O 1
ATOM 930 N N . ASN A 1 114 ? 2.462 13.890 -21.832 1.00 58.12 114 ASN A N 1
ATOM 931 C CA . ASN A 1 114 ? 3.739 13.596 -22.486 1.00 58.12 114 ASN A CA 1
ATOM 932 C C . ASN A 1 114 ? 4.882 13.268 -21.500 1.00 58.12 114 ASN A C 1
ATOM 934 O O . ASN A 1 114 ? 6.040 13.202 -21.907 1.00 58.12 114 ASN A O 1
ATOM 938 N N . GLY A 1 115 ? 4.600 13.139 -20.199 1.00 67.12 115 GLY A N 1
ATOM 939 C CA . GLY A 1 115 ? 5.600 12.750 -19.199 1.00 67.12 115 GLY A CA 1
ATOM 940 C C . GLY A 1 115 ? 5.871 11.244 -19.209 1.00 67.12 115 GLY A C 1
ATOM 941 O O . GLY A 1 115 ? 4.972 10.458 -19.505 1.00 67.12 115 GLY A O 1
ATOM 942 N N . ALA A 1 116 ? 7.092 10.831 -18.855 1.00 86.69 116 ALA A N 1
ATOM 943 C CA . ALA A 1 116 ? 7.407 9.413 -18.682 1.00 86.69 116 ALA A CA 1
ATOM 944 C C . ALA A 1 116 ? 6.466 8.775 -17.630 1.00 86.69 116 ALA A C 1
ATOM 946 O O . ALA A 1 116 ? 6.243 9.387 -16.580 1.00 86.69 116 ALA A O 1
ATOM 947 N N . PRO A 1 117 ? 5.923 7.562 -17.866 1.00 91.12 117 PRO A N 1
ATOM 948 C CA . PRO A 1 117 ? 4.981 6.911 -16.949 1.00 91.12 117 PRO A CA 1
ATOM 949 C C . PRO A 1 117 ? 5.475 6.815 -15.498 1.00 91.12 117 PRO A C 1
ATOM 951 O O . PRO A 1 117 ? 4.703 7.041 -14.567 1.00 91.12 117 PRO A O 1
ATOM 954 N N . SER A 1 118 ? 6.769 6.553 -15.297 1.00 94.19 118 SER A N 1
ATOM 955 C CA . SER A 1 118 ? 7.397 6.504 -13.974 1.00 94.19 118 SER A CA 1
ATOM 956 C C . SER A 1 118 ? 7.264 7.838 -13.235 1.00 94.19 118 SER A C 1
ATOM 958 O O . SER A 1 118 ? 6.769 7.865 -12.115 1.00 94.19 118 SER A O 1
ATOM 960 N N . LEU A 1 119 ? 7.573 8.963 -13.887 1.00 92.88 119 LEU A N 1
ATOM 961 C CA . LEU A 1 119 ? 7.437 10.313 -13.316 1.00 92.88 119 LEU A CA 1
ATOM 962 C C . LEU A 1 119 ? 5.989 10.664 -12.950 1.00 92.88 119 LEU A C 1
ATOM 964 O O . LEU A 1 119 ? 5.735 11.419 -12.010 1.00 92.88 119 LEU A O 1
ATOM 968 N N . ASN A 1 120 ? 5.023 10.136 -13.695 1.00 90.50 120 ASN A N 1
ATOM 969 C CA . ASN A 1 120 ? 3.610 10.330 -13.395 1.00 90.50 120 ASN A CA 1
ATOM 970 C C . ASN A 1 120 ? 3.215 9.557 -12.131 1.00 90.50 120 ASN A C 1
ATOM 972 O O . ASN A 1 120 ? 2.561 10.115 -11.248 1.00 90.50 120 ASN A O 1
ATOM 976 N N . LEU A 1 121 ? 3.690 8.316 -12.001 1.00 93.62 121 LEU A N 1
ATOM 977 C CA . LEU A 1 121 ? 3.487 7.507 -10.805 1.00 93.62 121 LEU A CA 1
ATOM 978 C C . LEU A 1 121 ? 4.174 8.123 -9.574 1.00 93.62 121 LEU A C 1
ATOM 980 O O . LEU A 1 121 ? 3.589 8.108 -8.494 1.00 93.62 121 LEU A O 1
ATOM 984 N N . GLU A 1 122 ? 5.349 8.745 -9.731 1.00 94.62 122 GLU A N 1
ATOM 985 C CA . GLU A 1 122 ? 6.030 9.483 -8.652 1.00 94.62 122 GLU A CA 1
ATOM 986 C C . GLU A 1 122 ? 5.126 10.553 -8.037 1.00 94.62 122 GLU A C 1
ATOM 988 O O . GLU A 1 122 ? 5.008 10.632 -6.815 1.00 94.62 122 GLU A O 1
ATOM 993 N N . LYS A 1 123 ? 4.445 11.345 -8.875 1.00 89.88 123 LYS A N 1
ATOM 994 C CA . LYS A 1 123 ? 3.526 12.404 -8.426 1.00 89.88 123 LYS A CA 1
ATOM 995 C C . LYS A 1 123 ? 2.301 11.845 -7.709 1.00 89.88 123 LYS A C 1
ATOM 997 O O . LYS A 1 123 ? 1.837 12.435 -6.730 1.00 89.88 123 LYS A O 1
ATOM 1002 N N . ILE A 1 124 ? 1.764 10.727 -8.200 1.00 89.50 124 ILE A N 1
ATOM 1003 C CA . ILE A 1 124 ? 0.621 10.064 -7.567 1.00 89.50 124 ILE A CA 1
ATOM 1004 C C . ILE A 1 124 ? 1.033 9.555 -6.189 1.00 89.50 124 ILE A C 1
ATOM 1006 O O . ILE A 1 124 ? 0.391 9.913 -5.205 1.00 89.50 124 ILE A O 1
ATOM 1010 N N . ILE A 1 125 ? 2.133 8.803 -6.100 1.00 92.88 125 ILE A N 1
ATOM 1011 C CA . ILE A 1 125 ? 2.658 8.277 -4.835 1.00 92.88 125 ILE A CA 1
ATOM 1012 C C . ILE A 1 125 ? 2.955 9.414 -3.856 1.00 92.88 125 ILE A C 1
ATOM 1014 O O . ILE A 1 125 ? 2.537 9.330 -2.704 1.00 92.88 125 ILE A O 1
ATOM 1018 N N . ASP A 1 126 ? 3.596 10.495 -4.310 1.00 89.50 126 ASP A N 1
ATOM 1019 C CA . ASP A 1 126 ? 3.856 11.677 -3.482 1.00 89.50 126 ASP A CA 1
ATOM 1020 C C . ASP A 1 126 ? 2.567 12.263 -2.894 1.00 89.50 126 ASP A C 1
ATOM 1022 O O . ASP A 1 126 ? 2.520 12.569 -1.706 1.00 89.50 126 ASP A O 1
ATOM 1026 N N . THR A 1 127 ? 1.490 12.323 -3.681 1.00 84.62 127 THR A N 1
ATOM 1027 C CA . THR A 1 127 ? 0.188 12.789 -3.184 1.00 84.62 127 THR A CA 1
ATOM 1028 C C . THR A 1 127 ? -0.458 11.785 -2.226 1.00 84.62 127 THR A C 1
ATOM 1030 O O . THR A 1 127 ? -1.071 12.189 -1.241 1.00 84.62 127 THR A O 1
ATOM 1033 N N . ARG A 1 128 ? -0.342 10.472 -2.479 1.00 85.62 128 ARG A N 1
ATOM 1034 C CA . ARG A 1 128 ? -0.979 9.440 -1.640 1.00 85.62 128 ARG A CA 1
ATOM 1035 C C . ARG A 1 128 ? -0.393 9.386 -0.233 1.00 85.62 128 ARG A C 1
ATOM 1037 O O . ARG A 1 128 ? -1.164 9.181 0.705 1.00 85.62 128 ARG A O 1
ATOM 1044 N N . VAL A 1 129 ? 0.919 9.586 -0.089 1.00 85.94 129 VAL A N 1
ATOM 1045 C CA . VAL A 1 129 ? 1.620 9.541 1.209 1.00 85.94 129 VAL A CA 1
ATOM 1046 C C . VAL A 1 129 ? 1.531 10.847 2.004 1.00 85.94 129 VAL A C 1
ATOM 1048 O O . VAL A 1 129 ? 1.936 10.896 3.166 1.00 85.94 129 VAL A O 1
ATOM 1051 N N . GLN A 1 130 ? 1.045 11.926 1.389 1.00 75.19 130 GLN A N 1
ATOM 1052 C CA . GLN A 1 130 ? 0.824 13.188 2.083 1.00 75.19 130 GLN A CA 1
ATOM 1053 C C . GLN A 1 130 ? -0.450 13.111 2.931 1.00 75.19 130 GLN A C 1
ATOM 1055 O O . GLN A 1 130 ? -1.497 12.621 2.506 1.00 75.19 130 GLN A O 1
ATOM 1060 N N . THR A 1 131 ? -0.345 13.608 4.160 1.00 60.81 131 THR A N 1
ATOM 1061 C CA . THR A 1 131 ? -1.467 13.775 5.082 1.00 60.81 131 THR A CA 1
ATOM 1062 C C . THR A 1 131 ? -2.276 15.014 4.711 1.00 60.81 131 THR A C 1
ATOM 1064 O O . THR A 1 131 ? -1.714 16.009 4.258 1.00 60.81 131 THR A O 1
ATOM 1067 N N . ASN A 1 132 ? -3.589 15.008 4.959 1.00 54.28 132 ASN A N 1
ATOM 1068 C CA . ASN A 1 132 ? -4.341 16.262 5.068 1.00 54.28 132 ASN A CA 1
ATOM 1069 C C . ASN A 1 132 ? -3.901 16.946 6.373 1.00 54.28 132 ASN A C 1
ATOM 1071 O O . ASN A 1 132 ? -4.420 16.662 7.452 1.00 54.28 132 ASN A O 1
ATOM 1075 N N . VAL A 1 133 ? -2.867 17.785 6.273 1.00 48.59 133 VAL A N 1
ATOM 1076 C CA . VAL A 1 133 ? -2.116 18.374 7.400 1.00 48.59 133 VAL A CA 1
ATOM 1077 C C . VAL A 1 133 ? -2.968 19.320 8.264 1.00 48.59 133 VAL A C 1
ATOM 1079 O O . VAL A 1 133 ? -2.566 19.661 9.375 1.00 48.59 133 VAL A O 1
ATOM 1082 N N . ASP A 1 134 ? -4.155 19.716 7.804 1.00 49.16 134 ASP A N 1
ATOM 1083 C CA . ASP A 1 134 ? -4.872 20.859 8.376 1.00 49.16 134 ASP A CA 1
ATOM 1084 C C . ASP A 1 134 ? -5.701 20.566 9.633 1.00 49.16 134 ASP A C 1
ATOM 1086 O O . ASP A 1 134 ? -6.187 21.511 10.250 1.00 49.16 134 ASP A O 1
ATOM 1090 N N . ILE A 1 135 ? -5.881 19.304 10.046 1.00 46.31 135 ILE A N 1
ATOM 1091 C CA . ILE A 1 135 ? -6.932 19.002 11.034 1.00 46.31 135 ILE A CA 1
ATOM 1092 C C . ILE A 1 135 ? -6.387 18.695 12.439 1.00 46.31 135 ILE A C 1
ATOM 1094 O O . ILE A 1 135 ? -6.824 19.365 13.372 1.00 46.31 135 ILE A O 1
ATOM 1098 N N . ILE A 1 136 ? -5.433 17.779 12.675 1.00 44.22 136 ILE A N 1
ATOM 1099 C CA . ILE A 1 136 ? -4.969 17.497 14.055 1.00 44.22 136 ILE A CA 1
ATOM 1100 C C . ILE A 1 136 ? -3.523 16.950 14.100 1.00 44.22 136 ILE A C 1
ATOM 1102 O O . ILE A 1 136 ? -3.202 15.995 13.406 1.00 44.22 136 ILE A O 1
ATOM 1106 N N . ASN A 1 137 ? -2.675 17.555 14.950 1.00 50.00 137 ASN A N 1
ATOM 1107 C CA . ASN A 1 137 ? -1.322 17.147 15.385 1.00 50.00 137 ASN A CA 1
ATOM 1108 C C . ASN A 1 137 ? -0.437 16.415 14.342 1.00 50.00 137 ASN A C 1
ATOM 1110 O O . ASN A 1 137 ? -0.554 15.205 14.131 1.00 50.00 137 ASN A O 1
ATOM 1114 N N . LYS A 1 138 ? 0.534 17.143 13.763 1.00 52.06 138 LYS A N 1
ATOM 1115 C CA . LYS A 1 138 ? 1.376 16.709 12.627 1.00 52.06 138 LYS A CA 1
ATOM 1116 C C . LYS A 1 138 ? 1.948 15.289 12.762 1.00 52.06 138 LYS A C 1
ATOM 1118 O O . LYS A 1 138 ? 1.881 14.526 11.810 1.00 52.06 138 LYS A O 1
ATOM 1123 N N . ASN A 1 139 ? 2.437 14.889 13.937 1.00 51.31 139 ASN A N 1
ATOM 1124 C CA . ASN A 1 139 ? 3.148 13.612 14.091 1.00 51.31 139 ASN A CA 1
ATOM 1125 C C . ASN A 1 139 ? 2.247 12.360 14.041 1.00 51.31 139 ASN A C 1
ATOM 1127 O O . ASN A 1 139 ? 2.682 11.333 13.527 1.00 51.31 139 ASN A O 1
ATOM 1131 N N . PHE A 1 140 ? 1.004 12.425 14.536 1.00 55.34 140 PHE A N 1
ATOM 1132 C CA . PHE A 1 140 ? 0.097 11.262 14.567 1.00 55.34 140 PHE A CA 1
ATOM 1133 C C . PHE A 1 140 ? -0.708 11.101 13.276 1.00 55.34 140 PHE A C 1
ATOM 1135 O O . PHE A 1 140 ? -1.012 9.976 12.879 1.00 55.34 140 PHE A O 1
ATOM 1142 N N . SER A 1 141 ? -0.989 12.210 12.587 1.00 61.84 141 SER A N 1
ATOM 1143 C CA . SER A 1 141 ? -1.671 12.205 11.289 1.00 61.84 141 SER A CA 1
ATOM 1144 C C . SER A 1 141 ? -0.929 11.348 10.252 1.00 61.84 141 SER A C 1
ATOM 1146 O O . SER A 1 141 ? -1.558 10.604 9.493 1.00 61.84 141 SER A O 1
ATOM 1148 N N . HIS A 1 142 ? 0.411 11.375 10.269 1.00 71.69 142 HIS A N 1
ATOM 1149 C CA . HIS A 1 142 ? 1.233 10.574 9.357 1.00 71.69 142 HIS A CA 1
ATOM 1150 C C . HIS A 1 142 ? 1.082 9.072 9.592 1.00 71.69 142 HIS A C 1
ATOM 1152 O O . HIS A 1 142 ? 0.966 8.332 8.624 1.00 71.69 142 HIS A O 1
ATOM 1158 N N . ILE A 1 143 ? 1.024 8.618 10.848 1.00 74.12 143 ILE A N 1
ATOM 1159 C CA . ILE A 1 143 ? 0.892 7.187 11.159 1.00 74.12 143 ILE A CA 1
ATOM 1160 C C . ILE A 1 143 ? -0.450 6.660 10.650 1.00 74.12 143 ILE A C 1
ATOM 1162 O O . ILE A 1 143 ? -0.480 5.666 9.934 1.00 74.12 143 ILE A O 1
ATOM 1166 N N . VAL A 1 144 ? -1.551 7.351 10.954 1.00 77.69 144 VAL A N 1
ATOM 1167 C CA . VAL A 1 144 ? -2.892 6.913 10.534 1.00 77.69 144 VAL A CA 1
ATOM 1168 C C . VAL A 1 144 ? -3.022 6.925 9.012 1.00 77.69 144 VAL A C 1
ATOM 1170 O O . VAL A 1 144 ? -3.463 5.945 8.420 1.00 77.69 144 VAL A O 1
ATOM 1173 N N . THR A 1 145 ? -2.564 7.992 8.356 1.00 76.94 145 THR A N 1
ATOM 1174 C CA . THR A 1 145 ? -2.616 8.084 6.889 1.00 76.94 145 THR A CA 1
ATOM 1175 C C . THR A 1 145 ? -1.770 7.001 6.227 1.00 76.94 145 THR A C 1
ATOM 1177 O O . THR A 1 145 ? -2.216 6.390 5.259 1.00 76.94 145 THR A O 1
ATOM 1180 N N . ASN A 1 146 ? -0.589 6.708 6.774 1.00 84.75 146 ASN A N 1
ATOM 1181 C CA . ASN A 1 146 ? 0.253 5.625 6.280 1.00 84.75 146 ASN A CA 1
ATOM 1182 C C . ASN A 1 146 ? -0.384 4.248 6.518 1.00 84.75 146 ASN A C 1
ATOM 1184 O O . ASN A 1 146 ? -0.279 3.388 5.652 1.00 84.75 146 ASN A O 1
ATOM 1188 N N . ALA A 1 147 ? -1.066 4.034 7.647 1.00 87.31 147 ALA A N 1
ATOM 1189 C CA . ALA A 1 147 ? -1.749 2.772 7.937 1.00 87.31 147 ALA A CA 1
ATOM 1190 C C . ALA A 1 147 ? -2.889 2.497 6.941 1.00 87.31 147 ALA A C 1
ATOM 1192 O O . ALA A 1 147 ? -3.125 1.350 6.561 1.00 87.31 147 ALA A O 1
ATOM 1193 N N . LEU A 1 148 ? -3.557 3.551 6.459 1.00 90.44 148 LEU A N 1
ATOM 1194 C CA . LEU A 1 148 ? -4.584 3.446 5.419 1.00 90.44 148 LEU A CA 1
ATOM 1195 C C . LEU A 1 148 ? -4.014 3.240 4.006 1.00 90.44 148 LEU A C 1
ATOM 1197 O O . LEU A 1 148 ? -4.767 2.860 3.116 1.00 90.44 148 LEU A O 1
ATOM 1201 N N . LEU A 1 149 ? -2.703 3.407 3.769 1.00 92.62 149 LEU A N 1
ATOM 1202 C CA . LEU A 1 149 ? -2.099 3.137 2.451 1.00 92.62 149 LEU A CA 1
ATOM 1203 C C . LEU A 1 149 ? -2.223 1.671 2.027 1.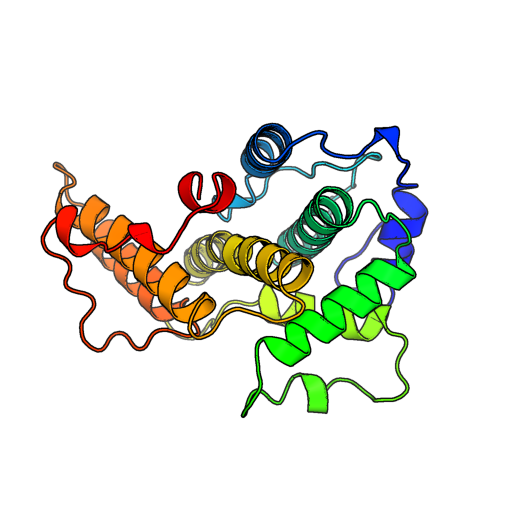00 92.62 149 LEU A C 1
ATOM 1205 O O . LEU A 1 149 ? -2.153 1.373 0.836 1.00 92.62 149 LEU A O 1
ATOM 1209 N N . PHE A 1 150 ? -2.416 0.745 2.968 1.00 95.88 150 PHE A N 1
ATOM 1210 C CA . PHE A 1 150 ? -2.640 -0.652 2.612 1.00 95.88 150 PHE A CA 1
ATOM 1211 C C . PHE A 1 150 ? -3.986 -0.876 1.903 1.00 95.88 150 PHE A C 1
ATOM 1213 O O . PHE A 1 150 ? -4.108 -1.819 1.123 1.00 95.88 150 PHE A O 1
ATOM 1220 N N . ILE A 1 151 ? -4.959 0.032 2.056 1.00 94.69 151 ILE A N 1
ATOM 1221 C CA . ILE A 1 151 ? -6.201 0.016 1.270 1.00 94.69 151 ILE A CA 1
ATOM 1222 C C . ILE A 1 151 ? -5.897 0.126 -0.229 1.00 94.69 151 ILE A C 1
ATOM 1224 O O . ILE A 1 151 ? -6.531 -0.563 -1.027 1.00 94.69 151 ILE A O 1
ATOM 1228 N N . ASP A 1 152 ? -4.897 0.922 -0.623 1.00 95.25 152 ASP A N 1
ATOM 1229 C CA . ASP A 1 152 ? -4.469 1.037 -2.021 1.00 95.25 152 ASP A CA 1
ATOM 1230 C C . ASP A 1 152 ? -3.948 -0.305 -2.540 1.00 95.25 152 ASP A C 1
ATOM 1232 O O . ASP A 1 152 ? -4.247 -0.684 -3.666 1.00 95.25 152 ASP A O 1
ATOM 1236 N N . VAL A 1 153 ? -3.219 -1.059 -1.713 1.00 97.62 153 VAL A N 1
ATOM 1237 C CA . VAL A 1 153 ? -2.689 -2.387 -2.065 1.00 97.62 153 VAL A CA 1
ATOM 1238 C C . VAL A 1 153 ? -3.826 -3.396 -2.246 1.00 97.62 153 VAL A C 1
ATOM 1240 O O . VAL A 1 153 ? -3.844 -4.133 -3.235 1.00 97.62 153 VAL A O 1
ATOM 1243 N N . LEU A 1 154 ? -4.801 -3.402 -1.332 1.00 97.38 154 LEU A N 1
ATOM 1244 C CA . LEU A 1 154 ? -5.988 -4.258 -1.417 1.00 97.38 154 LEU A CA 1
ATOM 1245 C C . LEU A 1 154 ? -6.833 -3.929 -2.656 1.00 97.38 154 LEU A C 1
ATOM 1247 O O . LEU A 1 154 ? -7.180 -4.818 -3.437 1.00 97.38 154 LEU A O 1
ATOM 1251 N N . ALA A 1 155 ? -7.107 -2.645 -2.885 1.00 96.25 155 ALA A N 1
ATOM 1252 C CA . ALA A 1 155 ? -7.864 -2.184 -4.041 1.00 96.25 155 ALA A CA 1
ATOM 1253 C C . ALA A 1 155 ? -7.123 -2.455 -5.354 1.00 96.25 155 ALA A C 1
ATOM 1255 O O . ALA A 1 155 ? -7.754 -2.851 -6.334 1.00 96.25 155 ALA A O 1
ATOM 1256 N N . PHE A 1 156 ? -5.796 -2.305 -5.376 1.00 98.00 156 PHE A N 1
ATOM 1257 C CA . PHE A 1 156 ? -4.992 -2.615 -6.551 1.00 98.00 156 PHE A CA 1
ATOM 1258 C C . PHE A 1 156 ? -5.071 -4.100 -6.889 1.00 98.00 156 PHE A C 1
ATOM 1260 O O . PHE A 1 156 ? -5.294 -4.451 -8.044 1.00 98.00 156 PHE A O 1
ATOM 1267 N N . ARG A 1 157 ? -5.005 -4.986 -5.889 1.00 97.50 157 ARG A N 1
ATOM 1268 C CA . ARG A 1 157 ? -5.236 -6.421 -6.098 1.00 97.50 157 ARG A CA 1
ATOM 1269 C C . ARG A 1 157 ? -6.616 -6.692 -6.701 1.00 97.50 157 ARG A C 1
ATOM 1271 O O . ARG A 1 157 ? -6.717 -7.456 -7.658 1.00 97.50 157 ARG A O 1
ATOM 1278 N N . GLN A 1 158 ? -7.670 -6.060 -6.183 1.00 97.00 158 GLN A N 1
ATOM 1279 C CA . GLN A 1 158 ? -9.019 -6.224 -6.735 1.00 97.00 158 GLN A CA 1
ATOM 1280 C C . GLN A 1 158 ? -9.133 -5.700 -8.170 1.00 97.00 158 GLN A C 1
ATOM 1282 O O . GLN A 1 158 ? -9.772 -6.345 -8.999 1.00 97.00 158 GLN A O 1
ATOM 1287 N N . TYR A 1 159 ? -8.480 -4.582 -8.485 1.00 97.56 159 TYR A N 1
ATOM 1288 C CA . TYR A 1 159 ? -8.372 -4.070 -9.848 1.00 97.56 159 TYR A CA 1
ATOM 1289 C C . TYR A 1 159 ? -7.658 -5.063 -10.776 1.00 97.56 159 TYR A C 1
ATOM 1291 O O . TYR A 1 159 ? -8.149 -5.346 -11.865 1.00 97.56 159 TYR A O 1
ATOM 1299 N N . LEU A 1 160 ? -6.538 -5.646 -10.337 1.00 97.50 160 LEU A N 1
ATOM 1300 C CA . LEU A 1 160 ? -5.782 -6.623 -11.125 1.00 97.50 160 LEU A CA 1
ATOM 1301 C C . LEU A 1 160 ? -6.592 -7.898 -11.409 1.00 97.50 160 LEU A C 1
ATOM 1303 O O . LEU A 1 160 ? -6.498 -8.433 -12.510 1.00 97.50 160 LEU A O 1
ATOM 1307 N N . ILE A 1 161 ? -7.399 -8.362 -10.448 1.00 96.31 161 ILE A N 1
ATOM 1308 C CA . ILE A 1 161 ? -8.242 -9.561 -10.593 1.00 96.31 161 ILE A CA 1
ATOM 1309 C C . ILE A 1 161 ? -9.455 -9.294 -11.493 1.00 96.31 161 ILE A C 1
ATOM 1311 O O . ILE A 1 161 ? -9.773 -10.105 -12.358 1.00 96.31 161 ILE A O 1
ATOM 1315 N N . ASN A 1 162 ? -10.147 -8.170 -11.289 1.00 95.44 162 ASN A N 1
ATOM 1316 C CA . ASN A 1 162 ? -11.445 -7.909 -11.919 1.00 95.44 162 ASN A CA 1
ATOM 1317 C C . ASN A 1 162 ? -11.358 -7.010 -13.165 1.00 95.44 162 ASN A C 1
ATOM 1319 O O . ASN A 1 162 ? -12.368 -6.777 -13.829 1.00 95.44 162 ASN A O 1
ATOM 1323 N N . GLY A 1 163 ? -10.181 -6.448 -13.460 1.00 95.12 163 GLY A N 1
ATOM 1324 C CA . GLY A 1 163 ? -9.957 -5.459 -14.522 1.00 95.12 163 GLY A CA 1
ATOM 1325 C C . GLY A 1 163 ? -10.508 -4.058 -14.224 1.00 95.12 163 GLY A C 1
ATOM 1326 O O . GLY A 1 163 ? -10.347 -3.158 -15.042 1.00 95.12 163 GLY A O 1
ATOM 1327 N N . LYS A 1 164 ? -11.168 -3.885 -13.077 1.00 94.94 164 LYS A N 1
ATOM 1328 C CA . LYS A 1 164 ? -11.705 -2.631 -12.535 1.00 94.94 164 LYS A CA 1
ATOM 1329 C C . LYS A 1 164 ? -11.865 -2.762 -11.024 1.00 94.94 164 LYS A C 1
ATOM 1331 O O . LYS A 1 164 ? -12.003 -3.875 -10.510 1.00 94.94 164 LYS A O 1
ATOM 1336 N N . ILE A 1 165 ? -11.901 -1.652 -10.307 1.00 93.94 165 ILE A N 1
ATOM 1337 C CA . ILE A 1 165 ? -12.198 -1.630 -8.879 1.00 93.94 165 ILE A CA 1
ATOM 1338 C C . ILE A 1 165 ? -13.689 -1.971 -8.697 1.00 93.94 165 ILE A C 1
ATOM 1340 O O . ILE A 1 165 ? -14.549 -1.328 -9.309 1.00 93.94 165 ILE A O 1
ATOM 1344 N N . PRO A 1 166 ? -14.040 -2.981 -7.876 1.00 93.56 166 PRO A N 1
ATOM 1345 C CA . PRO A 1 166 ? -15.438 -3.308 -7.621 1.00 93.56 166 PRO A CA 1
ATOM 1346 C C . PRO A 1 166 ? -16.210 -2.110 -7.051 1.00 93.56 166 PRO A C 1
ATOM 1348 O O . PRO A 1 166 ? -15.680 -1.306 -6.280 1.00 93.56 166 PRO A O 1
ATOM 1351 N N . GLU A 1 167 ? -17.488 -1.988 -7.416 1.00 89.81 167 GLU A N 1
ATOM 1352 C CA . GLU A 1 167 ? -18.308 -0.839 -7.027 1.00 89.81 167 GLU A CA 1
ATOM 1353 C C . GLU A 1 167 ? -18.341 -0.680 -5.498 1.00 89.81 167 GLU A C 1
ATOM 1355 O O . GLU A 1 167 ? -18.596 -1.634 -4.762 1.00 89.81 167 GLU A O 1
ATOM 1360 N N . LYS A 1 168 ? -18.096 0.543 -5.008 1.00 88.31 168 LYS A N 1
ATOM 1361 C CA . LYS A 1 168 ? -18.059 0.888 -3.573 1.00 88.31 168 LYS A CA 1
ATOM 1362 C C . LYS A 1 168 ? -16.986 0.150 -2.761 1.00 88.31 168 LYS A C 1
ATOM 1364 O O . LYS A 1 168 ? -16.984 0.312 -1.546 1.00 88.31 168 LYS A O 1
ATOM 1369 N N . TYR A 1 169 ? -16.067 -0.596 -3.380 1.00 92.44 169 TYR A N 1
ATOM 1370 C CA . TYR A 1 169 ? -15.037 -1.355 -2.663 1.00 92.44 169 TYR A CA 1
ATOM 1371 C C . TYR A 1 169 ? -14.241 -0.485 -1.684 1.00 92.44 169 TYR A C 1
ATOM 1373 O O . TYR A 1 169 ? -14.218 -0.766 -0.491 1.00 92.44 169 TYR A O 1
ATOM 1381 N N . LEU A 1 170 ? -13.681 0.623 -2.179 1.00 90.44 170 LEU A N 1
ATOM 1382 C CA . LEU A 1 170 ? -12.886 1.566 -1.384 1.00 90.44 170 LEU A CA 1
ATOM 1383 C C . LEU A 1 170 ? -13.669 2.173 -0.222 1.00 90.44 170 LEU A C 1
ATOM 1385 O O . LEU A 1 170 ? -13.163 2.277 0.889 1.00 90.44 170 LEU A O 1
ATOM 1389 N N . LYS A 1 171 ? -14.933 2.525 -0.471 1.00 87.25 171 LYS A N 1
ATOM 1390 C CA . LYS A 1 171 ? -15.820 3.036 0.571 1.00 87.25 171 LYS A CA 1
ATOM 1391 C C . LYS A 1 171 ? -16.070 1.977 1.647 1.00 87.25 171 LYS A C 1
ATOM 1393 O O . LYS A 1 171 ? -15.969 2.285 2.826 1.00 87.25 171 LYS A O 1
ATOM 1398 N N . LYS A 1 172 ? -16.373 0.739 1.247 1.00 90.12 172 LYS A N 1
ATOM 1399 C CA . LYS A 1 172 ? -16.669 -0.357 2.178 1.00 90.12 172 LYS A CA 1
ATOM 1400 C C . LYS A 1 172 ? -15.463 -0.731 3.036 1.00 90.12 172 LYS A C 1
ATOM 1402 O O . LYS A 1 172 ? -15.638 -0.935 4.229 1.00 90.12 172 LYS A O 1
ATOM 1407 N N . ILE A 1 173 ? -14.263 -0.821 2.455 1.00 91.31 173 ILE A N 1
ATOM 1408 C CA . ILE A 1 173 ? -13.056 -1.169 3.222 1.00 91.31 173 ILE A CA 1
ATOM 1409 C C . ILE A 1 173 ? -12.664 -0.047 4.191 1.00 91.31 173 ILE A C 1
ATOM 1411 O O . ILE A 1 173 ? -12.355 -0.338 5.340 1.00 91.31 173 ILE A O 1
ATOM 1415 N N . GLU A 1 174 ? -12.772 1.227 3.797 1.00 88.31 174 GLU A N 1
ATOM 1416 C CA . GLU A 1 174 ? -12.579 2.346 4.732 1.00 88.31 174 GLU A CA 1
ATOM 1417 C C . GLU A 1 174 ? -13.608 2.325 5.871 1.00 88.31 174 GLU A C 1
ATOM 1419 O O . GLU A 1 174 ? -13.234 2.435 7.038 1.00 88.31 174 GLU A O 1
ATOM 1424 N N . GLU A 1 175 ? -14.895 2.136 5.557 1.00 86.56 175 GLU A N 1
ATOM 1425 C CA . GLU A 1 175 ? -15.952 2.033 6.569 1.00 86.56 175 GLU A CA 1
ATOM 1426 C C . GLU A 1 175 ? -15.702 0.860 7.526 1.00 86.56 175 GLU A C 1
ATOM 1428 O O . GLU A 1 175 ? -15.870 1.020 8.735 1.00 86.56 175 GLU A O 1
ATOM 1433 N N . ALA A 1 176 ? -15.267 -0.296 7.019 1.00 89.50 176 ALA A N 1
ATOM 1434 C CA . ALA A 1 176 ? -14.933 -1.457 7.837 1.00 89.50 176 ALA A CA 1
ATOM 1435 C C . ALA A 1 176 ? -13.768 -1.160 8.794 1.00 89.50 176 ALA A C 1
ATOM 1437 O O . ALA A 1 176 ? -13.908 -1.373 9.999 1.00 89.50 176 ALA A O 1
ATOM 1438 N N . VAL A 1 177 ? -12.666 -0.586 8.294 1.00 89.19 177 VAL A N 1
ATOM 1439 C CA . VAL A 1 177 ? -11.499 -0.217 9.114 1.00 89.19 177 VAL A CA 1
ATOM 1440 C C . VAL A 1 177 ? -11.891 0.765 10.219 1.00 89.19 177 VAL A C 1
ATOM 1442 O O . VAL A 1 177 ? -11.592 0.523 11.390 1.00 89.19 177 VAL A O 1
ATOM 1445 N N . ILE A 1 178 ? -12.607 1.846 9.886 1.00 85.31 178 ILE A N 1
ATOM 1446 C CA . ILE A 1 178 ? -13.037 2.834 10.889 1.00 85.31 178 ILE A CA 1
ATOM 1447 C C . ILE A 1 178 ? -13.959 2.187 11.919 1.00 85.31 178 ILE A C 1
ATOM 1449 O O . ILE A 1 178 ? -13.801 2.441 13.114 1.00 85.31 178 ILE A O 1
ATOM 1453 N N . ASN A 1 179 ? -14.922 1.371 11.483 1.00 86.25 179 ASN A N 1
ATOM 1454 C CA . ASN A 1 179 ? -15.854 0.710 12.389 1.00 86.25 179 ASN A CA 1
ATOM 1455 C C . ASN A 1 179 ? -15.121 -0.216 13.368 1.00 86.25 179 ASN A C 1
ATOM 1457 O O . ASN A 1 179 ? -15.374 -0.141 14.570 1.00 86.25 179 ASN A O 1
ATOM 1461 N N . VAL A 1 180 ? -14.191 -1.043 12.877 1.00 88.88 180 VAL A N 1
ATOM 1462 C CA . VAL A 1 180 ? -13.394 -1.960 13.706 1.00 88.88 180 VAL A CA 1
ATOM 1463 C C . VAL A 1 180 ? -12.557 -1.179 14.719 1.00 88.88 180 VAL A C 1
ATOM 1465 O O . VAL A 1 180 ? -12.615 -1.473 15.914 1.00 88.88 180 VAL A O 1
ATOM 1468 N N . VAL A 1 181 ? -11.836 -0.143 14.279 1.00 87.38 181 VAL A N 1
ATOM 1469 C CA . VAL A 1 181 ? -11.016 0.700 15.165 1.00 87.38 181 VAL A CA 1
ATOM 1470 C C . VAL A 1 181 ? -11.884 1.415 16.202 1.00 87.38 181 VAL A C 1
ATOM 1472 O O . VAL A 1 181 ? -11.578 1.393 17.394 1.00 87.38 181 VAL A O 1
ATOM 1475 N N . THR A 1 182 ? -12.996 2.011 15.774 1.00 83.94 182 THR A N 1
ATOM 1476 C CA . THR A 1 182 ? -13.924 2.728 16.658 1.00 83.94 182 THR A CA 1
ATOM 1477 C C . THR A 1 182 ? -14.520 1.792 17.701 1.00 83.94 182 THR A C 1
ATOM 1479 O O . THR A 1 182 ? -14.565 2.138 18.882 1.00 83.94 182 THR A O 1
ATOM 1482 N N . LEU A 1 183 ? -14.953 0.596 17.296 1.00 86.44 183 LEU A N 1
ATOM 1483 C CA . LEU A 1 183 ? -15.498 -0.401 18.209 1.00 86.44 183 LEU A CA 1
ATOM 1484 C C . LEU A 1 183 ? -14.430 -0.868 19.202 1.00 86.44 183 LEU A C 1
ATOM 1486 O O . LEU A 1 183 ? -14.685 -0.845 20.405 1.00 86.44 183 LEU A O 1
ATOM 1490 N N . ALA A 1 184 ? -13.222 -1.195 18.732 1.00 88.69 184 ALA A N 1
ATOM 1491 C CA . ALA A 1 184 ? -12.099 -1.592 19.581 1.00 88.69 184 ALA A CA 1
ATOM 1492 C C . ALA A 1 184 ? -11.781 -0.524 20.645 1.00 88.69 184 ALA A C 1
ATOM 1494 O O . ALA A 1 184 ? -11.664 -0.830 21.835 1.00 88.69 184 ALA A O 1
ATOM 1495 N N . LEU A 1 185 ? -11.725 0.749 20.244 1.00 86.62 185 LEU A N 1
ATOM 1496 C CA . LEU A 1 185 ? -11.498 1.868 21.156 1.00 86.62 185 LEU A CA 1
ATOM 1497 C C . LEU A 1 185 ? -12.680 2.096 22.106 1.00 86.62 185 LEU A C 1
ATOM 1499 O O . LEU A 1 185 ? -12.449 2.444 23.262 1.00 86.62 185 LEU A O 1
ATOM 1503 N N . LYS A 1 186 ? -13.927 1.831 21.689 1.00 82.44 186 LYS A N 1
ATOM 1504 C CA . LYS A 1 186 ? -15.140 1.910 22.529 1.00 82.44 186 LYS A CA 1
ATOM 1505 C C . LYS A 1 186 ? -15.296 0.761 23.523 1.00 82.44 186 LYS A C 1
ATOM 1507 O O . LYS A 1 186 ? -15.823 1.009 24.604 1.00 82.44 186 LYS A O 1
ATOM 1512 N N . ILE A 1 187 ? -14.773 -0.433 23.253 1.00 86.00 187 ILE A N 1
ATOM 1513 C CA . ILE A 1 187 ? -14.821 -1.566 24.201 1.00 86.00 187 ILE A CA 1
ATOM 1514 C C . ILE A 1 187 ? -13.585 -1.660 25.103 1.00 86.00 187 ILE A C 1
ATOM 1516 O O . ILE A 1 187 ? -13.636 -2.313 26.140 1.00 86.00 187 ILE A O 1
ATOM 1520 N N . LYS A 1 188 ? -12.483 -0.983 24.749 1.00 88.12 188 LYS A N 1
ATOM 1521 C CA . LYS A 1 188 ? -11.248 -0.926 25.549 1.00 88.12 188 LYS A CA 1
ATOM 1522 C C . LYS A 1 188 ? -11.538 -0.595 27.020 1.00 88.12 188 LYS A C 1
ATOM 1524 O O . LYS A 1 188 ? -12.100 0.463 27.299 1.00 88.12 188 LYS A O 1
ATOM 1529 N N . THR A 1 189 ? -11.115 -1.458 27.944 1.00 88.00 189 THR A N 1
ATOM 1530 C CA . THR A 1 189 ? -11.403 -1.335 29.387 1.00 88.00 189 THR A CA 1
ATOM 1531 C C . THR A 1 189 ? -10.844 -0.048 29.996 1.00 88.00 189 THR A C 1
ATOM 1533 O O . THR A 1 189 ? -11.549 0.667 30.700 1.00 88.00 189 THR A O 1
ATOM 1536 N N . ASN A 1 190 ? -9.585 0.275 29.687 1.00 88.50 190 ASN A N 1
ATOM 1537 C CA . ASN A 1 190 ? -8.906 1.465 30.197 1.00 88.50 190 ASN A CA 1
ATOM 1538 C C . ASN A 1 190 ? -8.924 2.569 29.136 1.00 88.50 190 ASN A C 1
ATOM 1540 O O . ASN A 1 190 ? -8.077 2.589 28.238 1.00 88.50 190 ASN A O 1
ATOM 1544 N N . LYS A 1 191 ? -9.903 3.473 29.231 1.00 85.62 191 LYS A N 1
ATOM 1545 C CA . LYS A 1 191 ? -10.002 4.638 28.344 1.00 85.62 191 LYS A CA 1
ATOM 1546 C C . LYS A 1 191 ? -8.880 5.632 28.604 1.00 85.62 191 LYS A C 1
ATOM 1548 O O . LYS A 1 191 ? -8.477 5.854 29.742 1.00 85.62 191 LYS A O 1
ATOM 1553 N N . SER A 1 192 ? -8.412 6.263 27.539 1.00 86.00 192 SER A N 1
ATOM 1554 C CA . SER A 1 192 ? -7.485 7.386 27.587 1.00 86.00 192 SER A CA 1
ATOM 1555 C C . SER A 1 192 ? -7.974 8.507 26.680 1.00 86.00 192 SER A C 1
ATOM 1557 O O . SER A 1 192 ? -8.634 8.249 25.677 1.00 86.00 192 SER A O 1
ATOM 1559 N N . ASN A 1 193 ? -7.561 9.742 26.965 1.00 78.12 193 ASN A N 1
ATOM 1560 C CA . ASN A 1 193 ? -7.872 10.899 26.116 1.00 78.12 193 ASN A CA 1
ATOM 1561 C C . ASN A 1 193 ? -7.314 10.763 24.681 1.00 78.12 193 ASN A C 1
ATOM 1563 O O . ASN A 1 193 ? -7.732 11.490 23.783 1.00 78.12 193 ASN A O 1
ATOM 1567 N N . TYR A 1 194 ? -6.376 9.835 24.452 1.00 81.25 194 TYR A N 1
ATOM 1568 C CA . TYR A 1 194 ? -5.849 9.523 23.123 1.00 81.25 194 TYR A CA 1
ATOM 1569 C C . TYR A 1 194 ? -6.815 8.689 22.272 1.00 81.25 194 TYR A C 1
ATOM 1571 O O . TYR A 1 194 ? -6.694 8.708 21.052 1.00 81.25 194 TYR A O 1
ATOM 1579 N N . ASP A 1 195 ? -7.775 7.987 22.879 1.00 83.75 195 ASP A N 1
ATOM 1580 C CA . ASP A 1 195 ? -8.701 7.120 22.143 1.00 83.75 195 ASP A CA 1
ATOM 1581 C C . ASP A 1 195 ? -9.648 7.962 21.265 1.00 83.75 195 ASP A C 1
ATOM 1583 O O . ASP A 1 195 ? -9.770 7.710 20.068 1.00 83.75 195 ASP A O 1
ATOM 1587 N N . ASP A 1 196 ? -10.215 9.044 21.809 1.00 79.69 196 ASP A N 1
ATOM 1588 C CA . ASP A 1 196 ? -11.052 9.985 21.045 1.00 79.69 196 ASP A CA 1
ATOM 1589 C C . ASP A 1 196 ? -10.256 10.739 19.970 1.00 79.69 196 ASP A C 1
ATOM 1591 O O . ASP A 1 196 ? -10.777 11.070 18.902 1.00 79.69 196 ASP A O 1
ATOM 1595 N N . LEU A 1 197 ? -8.979 11.022 20.245 1.00 81.12 197 LEU A N 1
ATOM 1596 C CA . LEU A 1 197 ? -8.073 11.641 19.282 1.00 81.12 197 LEU A CA 1
ATOM 1597 C C . LEU A 1 197 ? -7.806 10.707 18.096 1.00 81.12 197 LEU A C 1
ATOM 1599 O O . LEU A 1 197 ? -7.838 11.157 16.954 1.00 81.12 197 LEU A O 1
ATOM 1603 N N . LEU A 1 198 ? -7.560 9.421 18.359 1.00 81.38 198 LEU A N 1
ATOM 1604 C CA . LEU A 1 198 ? -7.352 8.415 17.319 1.00 81.38 198 LEU A CA 1
ATOM 1605 C C . LEU A 1 198 ? -8.589 8.270 16.436 1.00 81.38 198 LEU A C 1
ATOM 1607 O O . LEU A 1 198 ? -8.448 8.304 15.218 1.00 81.38 198 LEU A O 1
ATOM 1611 N N . ILE A 1 199 ? -9.784 8.195 17.028 1.00 80.69 199 ILE A N 1
ATOM 1612 C CA . ILE A 1 199 ? -11.045 8.139 16.274 1.00 80.69 199 ILE A CA 1
ATOM 1613 C C . ILE A 1 199 ? -11.138 9.325 15.302 1.00 80.69 199 ILE A C 1
ATOM 1615 O O . ILE A 1 199 ? -11.253 9.119 14.096 1.00 80.69 199 ILE A O 1
ATOM 1619 N N . LYS A 1 200 ? -10.954 10.558 15.793 1.00 79.25 200 LYS A N 1
ATOM 1620 C CA . LYS A 1 200 ? -10.984 11.769 14.951 1.00 79.25 200 LYS A CA 1
ATOM 1621 C C . LYS A 1 200 ? -9.923 11.770 13.847 1.00 79.25 200 LYS A C 1
ATOM 1623 O O . LYS A 1 200 ? -10.167 12.299 12.767 1.00 79.25 200 LYS A O 1
ATOM 1628 N N . LEU A 1 201 ? -8.740 11.209 14.107 1.00 79.38 201 LEU A N 1
ATOM 1629 C CA . LEU A 1 201 ? -7.687 11.093 13.096 1.00 79.38 201 LEU A CA 1
ATOM 1630 C C . LEU A 1 201 ? -8.082 10.113 11.989 1.00 79.38 201 LEU A C 1
ATOM 1632 O O . LEU A 1 201 ? -7.937 10.454 10.820 1.00 79.38 201 LEU A O 1
ATOM 1636 N N . PHE A 1 202 ? -8.621 8.940 12.331 1.00 80.12 202 PHE A N 1
ATOM 1637 C CA . PHE A 1 202 ? -9.126 7.991 11.334 1.00 80.12 202 PHE A CA 1
ATOM 1638 C C . PHE A 1 202 ? -10.260 8.602 10.504 1.00 80.12 202 PHE A C 1
ATOM 1640 O O . PHE A 1 202 ? -10.229 8.522 9.279 1.00 80.12 202 PHE A O 1
ATOM 1647 N N . GLU A 1 203 ? -11.203 9.291 11.148 1.00 77.88 203 GLU A N 1
ATOM 1648 C CA . GLU A 1 203 ? -12.297 10.005 10.475 1.00 77.88 203 GLU A CA 1
ATOM 1649 C C . GLU A 1 203 ? -11.805 11.094 9.511 1.00 77.88 203 GLU A C 1
ATOM 1651 O O . GLU A 1 203 ? -12.408 11.308 8.462 1.00 77.88 203 GLU A O 1
ATOM 1656 N N . ALA A 1 204 ? -10.712 11.786 9.844 1.00 77.25 204 ALA A N 1
ATOM 1657 C CA . ALA A 1 204 ? -10.119 12.808 8.984 1.00 77.25 204 ALA A CA 1
ATOM 1658 C C . ALA A 1 204 ? -9.255 12.225 7.850 1.00 77.25 204 ALA A C 1
ATOM 1660 O O . ALA A 1 204 ? -9.017 12.904 6.847 1.00 77.25 204 ALA A O 1
ATOM 1661 N N . SER A 1 205 ? -8.761 10.994 8.008 1.00 77.94 205 SER A N 1
ATOM 1662 C CA . SER A 1 205 ? -7.864 10.340 7.049 1.00 77.94 205 SER A CA 1
ATOM 1663 C C . SER A 1 205 ? -8.590 9.557 5.950 1.00 77.94 205 SER A C 1
ATOM 1665 O O . SER A 1 205 ? -7.968 9.255 4.930 1.00 77.94 205 SER A O 1
ATOM 1667 N N . VAL A 1 206 ? -9.879 9.246 6.114 1.00 77.94 206 VAL A N 1
ATOM 1668 C CA . VAL A 1 206 ? -10.663 8.520 5.100 1.00 77.94 206 VAL A CA 1
ATOM 1669 C C . VAL A 1 206 ? -11.090 9.404 3.933 1.00 77.94 206 VAL A C 1
ATOM 1671 O O . VAL A 1 206 ? -11.388 10.588 4.089 1.00 77.94 206 VAL A O 1
ATOM 1674 N N . ARG A 1 207 ? -11.090 8.828 2.728 1.00 77.19 207 ARG A N 1
ATOM 1675 C CA . ARG A 1 207 ? -11.213 9.564 1.460 1.00 77.19 207 ARG A CA 1
ATOM 1676 C C . ARG A 1 207 ? -12.548 9.324 0.754 1.00 77.19 207 ARG A C 1
ATOM 1678 O O . ARG A 1 207 ? -13.015 10.200 0.027 1.00 77.19 207 ARG A O 1
ATOM 1685 N N . TYR A 1 208 ? -13.168 8.166 0.959 1.00 73.44 208 TYR A N 1
ATOM 1686 C CA . TYR A 1 208 ? -14.334 7.681 0.213 1.00 73.44 208 TYR A CA 1
ATOM 1687 C C . TYR A 1 208 ? -15.583 7.509 1.088 1.00 73.44 208 TYR A C 1
ATOM 1689 O O . TYR A 1 208 ? -16.704 7.483 0.568 1.00 73.44 208 TYR A O 1
ATOM 1697 N N . SER A 1 209 ? -15.427 7.434 2.410 1.00 67.69 209 SER A N 1
ATOM 1698 C CA . SER A 1 209 ? -16.542 7.411 3.360 1.00 67.69 209 SER A CA 1
ATOM 1699 C C . SER A 1 209 ? -16.863 8.808 3.906 1.00 67.69 209 SER A C 1
ATOM 1701 O O . SER A 1 209 ? -15.985 9.505 4.406 1.00 67.69 209 SER A O 1
ATOM 1703 N N . LYS A 1 210 ? -18.140 9.220 3.862 1.00 63.66 210 LYS A N 1
ATOM 1704 C CA . LYS A 1 210 ? -18.622 10.379 4.636 1.00 63.66 210 LYS A CA 1
ATOM 1705 C C . LYS A 1 210 ? -19.016 9.888 6.024 1.00 63.66 210 LYS A C 1
ATOM 1707 O O . LYS A 1 210 ? -19.842 8.986 6.124 1.00 63.66 210 LYS A O 1
ATOM 1712 N N . PHE A 1 211 ? -18.502 10.528 7.073 1.00 55.53 211 PHE A N 1
ATOM 1713 C CA . PHE A 1 211 ? -18.725 10.172 8.483 1.00 55.53 211 PHE A CA 1
ATOM 1714 C C . PHE A 1 211 ? -20.187 10.327 8.978 1.00 55.53 211 PHE A C 1
ATOM 1716 O O . PHE A 1 211 ? -20.472 10.420 10.165 1.00 55.53 211 PHE A O 1
ATOM 1723 N N . SER A 1 212 ? -21.189 10.368 8.103 1.00 47.47 212 SER A N 1
ATOM 1724 C CA . SER A 1 212 ? -22.540 10.768 8.497 1.00 47.47 212 SER A CA 1
ATOM 1725 C C . SER A 1 212 ? -23.349 9.719 9.276 1.00 47.47 212 SER A C 1
ATOM 1727 O O . SER A 1 212 ? -24.528 9.983 9.473 1.00 47.47 212 SER A O 1
ATOM 1729 N N . LYS A 1 213 ? -22.781 8.569 9.689 1.00 52.53 213 LYS A N 1
ATOM 1730 C CA . LYS A 1 213 ? -23.352 7.572 10.639 1.00 52.53 213 LYS A CA 1
ATOM 1731 C C . LYS A 1 213 ? -22.495 6.293 10.672 1.00 52.53 213 LYS A C 1
ATOM 1733 O O . LYS A 1 213 ? -22.925 5.237 10.221 1.00 52.53 213 LYS A O 1
ATOM 1738 N N . ILE A 1 214 ? -21.267 6.369 11.176 1.00 54.34 214 ILE A N 1
ATOM 1739 C CA . ILE A 1 214 ? -20.489 5.156 11.472 1.00 54.34 214 ILE A CA 1
ATOM 1740 C C . ILE A 1 214 ? -20.753 4.822 12.943 1.00 54.34 214 ILE A C 1
ATOM 1742 O O . ILE A 1 214 ? -20.146 5.381 13.854 1.00 54.34 214 ILE A O 1
ATOM 1746 N N . SER A 1 215 ? -21.786 4.012 13.178 1.00 53.88 215 SER A N 1
ATOM 1747 C CA . SER A 1 215 ? -22.328 3.735 14.512 1.00 53.88 215 SER A CA 1
ATOM 1748 C C . SER A 1 215 ? -22.537 2.247 14.762 1.00 53.88 215 SER A C 1
ATOM 1750 O O . SER A 1 215 ? -23.495 1.908 15.450 1.00 53.88 215 SER A O 1
ATOM 1752 N N . SER A 1 216 ? -21.679 1.380 14.214 1.00 60.16 216 SER A N 1
ATOM 1753 C CA . SER A 1 216 ? -21.737 -0.044 14.559 1.00 60.16 216 SER A CA 1
ATOM 1754 C C . SER A 1 216 ? -21.547 -0.172 16.073 1.00 60.16 216 SER A C 1
ATOM 1756 O O . SER A 1 216 ? -20.510 0.236 16.612 1.00 60.16 216 SER A O 1
ATOM 1758 N N . GLN A 1 217 ? -22.585 -0.617 16.778 1.00 63.44 217 GLN A N 1
ATOM 1759 C CA . GLN A 1 217 ? -22.578 -0.737 18.239 1.00 63.44 217 GLN A CA 1
ATOM 1760 C C . GLN A 1 217 ? -21.980 -2.069 18.693 1.00 63.44 217 GLN A C 1
ATOM 1762 O O . GLN A 1 217 ? -21.513 -2.183 19.826 1.00 63.44 217 GLN A O 1
ATOM 1767 N N . ASN A 1 218 ? -21.980 -3.061 17.807 1.00 69.19 218 ASN A N 1
ATOM 1768 C CA . ASN A 1 218 ? -21.528 -4.421 18.055 1.00 69.19 218 ASN A CA 1
ATOM 1769 C C . ASN A 1 218 ? -20.828 -5.000 16.810 1.00 69.19 218 ASN A C 1
ATOM 1771 O O . ASN A 1 218 ? -20.781 -4.370 15.753 1.00 69.19 218 ASN A O 1
ATOM 1775 N N . LEU A 1 219 ? -20.236 -6.188 16.967 1.00 73.25 219 LEU A N 1
ATOM 1776 C CA . LEU A 1 219 ? -19.477 -6.872 15.914 1.00 73.25 219 LEU A CA 1
ATOM 1777 C C . LEU A 1 219 ? -20.361 -7.332 14.745 1.00 73.25 219 LEU A C 1
ATOM 1779 O O . LEU A 1 219 ? -19.899 -7.337 13.607 1.00 73.25 219 LEU A O 1
ATOM 1783 N N . ASP A 1 220 ? -21.621 -7.677 15.015 1.00 72.12 220 ASP A N 1
ATOM 1784 C CA . ASP A 1 220 ? -22.546 -8.227 14.018 1.00 72.12 220 ASP A CA 1
ATOM 1785 C C . ASP A 1 220 ? -22.957 -7.175 12.970 1.00 72.12 220 ASP A C 1
ATOM 1787 O O . ASP A 1 220 ? -23.276 -7.497 11.827 1.00 72.12 220 ASP A O 1
ATOM 1791 N N . GLU A 1 221 ? -22.881 -5.891 13.328 1.00 74.81 221 GLU A N 1
ATOM 1792 C CA . GLU A 1 221 ? -23.169 -4.757 12.445 1.00 74.81 221 GLU A CA 1
ATOM 1793 C C . GLU A 1 221 ? -22.021 -4.413 11.472 1.00 74.81 221 GLU A C 1
ATOM 1795 O O . GLU A 1 221 ? -22.223 -3.619 10.552 1.00 74.81 221 GLU A O 1
ATOM 1800 N N . LEU A 1 222 ? -20.830 -5.016 11.620 1.00 74.94 222 LEU A N 1
ATOM 1801 C CA . LEU A 1 222 ? -19.643 -4.684 10.813 1.00 74.94 222 LEU A CA 1
ATOM 1802 C C . LEU A 1 222 ? -19.739 -5.105 9.334 1.00 74.94 222 LEU A C 1
ATOM 1804 O O . LEU A 1 222 ? -18.945 -4.624 8.528 1.00 74.94 222 LEU A O 1
ATOM 1808 N N . ASN A 1 223 ? -20.697 -5.969 8.969 1.00 75.19 223 ASN A N 1
ATOM 1809 C CA . ASN A 1 223 ? -20.962 -6.437 7.597 1.00 75.19 223 ASN A CA 1
ATOM 1810 C C . ASN A 1 223 ? -19.680 -6.781 6.802 1.00 75.19 223 ASN A C 1
ATOM 1812 O O . ASN A 1 223 ? -19.448 -6.290 5.692 1.00 75.19 223 ASN A O 1
ATOM 1816 N N . LEU A 1 224 ? -18.821 -7.611 7.406 1.00 86.56 224 LEU A N 1
ATOM 1817 C CA . LEU A 1 224 ? -17.516 -7.990 6.852 1.00 86.56 224 LEU A CA 1
ATOM 1818 C C . LEU A 1 224 ? -17.608 -9.064 5.756 1.00 86.56 224 LEU A C 1
ATOM 1820 O O . LEU A 1 224 ? -16.627 -9.290 5.052 1.00 86.56 224 LEU A O 1
ATOM 1824 N N . ASP A 1 225 ? -18.783 -9.669 5.552 1.00 87.25 225 ASP A N 1
ATOM 1825 C CA . ASP A 1 225 ? -19.028 -10.731 4.561 1.00 87.25 225 ASP A CA 1
ATOM 1826 C C . ASP A 1 225 ? -18.758 -10.293 3.113 1.00 87.25 225 ASP A C 1
ATOM 1828 O O . ASP A 1 225 ? -18.595 -11.118 2.214 1.00 87.25 225 ASP A O 1
ATOM 1832 N N . TYR A 1 226 ? -18.682 -8.981 2.872 1.00 87.38 226 TYR A N 1
ATOM 1833 C CA . TYR A 1 226 ? -18.262 -8.434 1.587 1.00 87.38 226 TYR A CA 1
ATOM 1834 C C . TYR A 1 226 ? -16.804 -8.783 1.229 1.00 87.38 226 TYR A C 1
ATOM 1836 O O . TYR A 1 226 ? -16.469 -8.850 0.044 1.00 87.38 226 TYR A O 1
ATOM 1844 N N . PHE A 1 227 ? -15.939 -9.003 2.223 1.00 90.81 227 PHE A N 1
ATOM 1845 C CA . PHE A 1 227 ? -14.520 -9.297 2.031 1.00 90.81 227 PHE A CA 1
ATOM 1846 C C . PHE A 1 227 ? -14.282 -10.804 2.013 1.00 90.81 227 PHE A C 1
ATOM 1848 O O . PHE A 1 227 ? -14.382 -11.502 3.023 1.00 90.81 227 PHE A O 1
ATOM 1855 N N . SER A 1 228 ? -13.955 -11.322 0.834 1.00 87.62 228 SER A N 1
ATOM 1856 C CA . SER A 1 228 ? -13.804 -12.763 0.623 1.00 87.62 228 SER A CA 1
ATOM 1857 C C . SER A 1 228 ? -12.355 -13.228 0.719 1.00 87.62 228 SER A C 1
ATOM 1859 O O . SER A 1 228 ? -12.120 -14.386 1.071 1.00 87.62 228 SER A O 1
ATOM 1861 N N . SER A 1 229 ? -11.382 -12.352 0.446 1.00 90.19 229 SER A N 1
ATOM 1862 C CA . SER A 1 229 ? -9.975 -12.747 0.401 1.00 90.19 229 SER A CA 1
ATOM 1863 C C . SER A 1 229 ? -9.308 -12.704 1.771 1.00 90.19 229 SER A C 1
ATOM 1865 O O . SER A 1 229 ? -9.592 -11.836 2.594 1.00 90.19 229 SER A O 1
ATOM 1867 N N . ASP A 1 230 ? -8.364 -13.616 1.996 1.00 90.69 230 ASP A N 1
ATOM 1868 C CA . ASP A 1 230 ? -7.630 -13.682 3.264 1.00 90.69 230 ASP A CA 1
ATOM 1869 C C . ASP A 1 230 ? -6.845 -12.399 3.541 1.00 90.69 230 ASP A C 1
ATOM 1871 O O . ASP A 1 230 ? -6.781 -11.949 4.678 1.00 90.69 230 ASP A O 1
ATOM 1875 N N . LEU A 1 231 ? -6.322 -11.751 2.495 1.00 92.69 231 LEU A N 1
ATOM 1876 C CA . LEU A 1 231 ? -5.565 -10.508 2.636 1.00 92.69 231 LEU A CA 1
ATOM 1877 C C . LEU A 1 231 ? -6.416 -9.355 3.190 1.00 92.69 231 LEU A C 1
ATOM 1879 O O . LEU A 1 231 ? -5.906 -8.547 3.959 1.00 92.69 231 LEU A O 1
ATOM 1883 N N . GLU A 1 232 ? -7.699 -9.296 2.823 1.00 94.00 232 GLU A N 1
ATOM 1884 C CA . GLU A 1 232 ? -8.648 -8.320 3.374 1.00 94.00 232 GLU A CA 1
ATOM 1885 C C . GLU A 1 232 ? -9.009 -8.644 4.822 1.00 94.00 232 GLU A C 1
ATOM 1887 O O . GLU A 1 232 ? -9.182 -7.731 5.613 1.00 94.00 232 GLU A O 1
ATOM 1892 N N . LYS A 1 233 ? -9.099 -9.932 5.176 1.00 91.81 233 LYS A N 1
ATOM 1893 C CA . LYS A 1 233 ? -9.393 -10.380 6.547 1.00 91.81 233 LYS A CA 1
ATOM 1894 C C . LYS A 1 233 ? -8.210 -10.195 7.496 1.00 91.81 233 LYS A C 1
ATOM 1896 O O . LYS A 1 233 ? -8.406 -10.082 8.701 1.00 91.81 233 LYS A O 1
ATOM 1901 N N . TYR A 1 234 ? -6.987 -10.245 6.971 1.00 92.75 234 TYR A N 1
ATOM 1902 C CA . TYR A 1 234 ? -5.771 -10.012 7.743 1.00 92.75 234 TYR A CA 1
ATOM 1903 C C . TYR A 1 234 ? -5.556 -8.537 8.081 1.00 92.75 234 TYR A C 1
ATOM 1905 O O . TYR A 1 234 ? -4.904 -8.244 9.084 1.00 92.75 234 TYR A O 1
ATOM 1913 N N . TYR A 1 235 ? -6.015 -7.629 7.221 1.00 91.56 235 TYR A N 1
ATOM 1914 C CA . TYR A 1 235 ? -5.895 -6.191 7.432 1.00 91.56 235 TYR A CA 1
ATOM 1915 C C . TYR A 1 235 ? -6.885 -5.699 8.489 1.00 91.56 235 TYR A C 1
ATOM 1917 O O . TYR A 1 235 ? -6.423 -4.971 9.396 1.00 91.56 235 TYR A O 1
#

Foldseek 3Di:
DQALVDFPSLVVVCVVLVDDPVLADPDLVSLLVQLVVQVQLQLDGDAASTNDGDDCPPHDPLRRLLCSLSRSLQRLCCNQPVDNDSLVSLVLLVVQVCLVDVDDDCLVVVPPPPDDSSSSVSSVSSVQQDFPCPDDDNPVLNRLSSNCSVLSSVQSSCCSVVVHRPPCSLVLLLLLVLLVLLQCQVVDPDHDPVSVVVSVSSQRNRDNYDVPDSDPNDPVVSPCVVDDDPNSVSD

pLDDT: mean 84.42, std 14.6, range [42.19, 98.25]

Radius of gyration: 17.8 Å; chains: 1; bounding box: 45×38×53 Å